Protein AF-A0A976H7C0-F1 (afdb_monomer_lite)

Radius of gyration: 19.06 Å; chains: 1; bounding box: 59×25×49 Å

Sequence (198 aa):
MPLIPMFFIFFRDAFTKEGGIDTNSHIYLVVIYLSTFILQTVHQQTFFSDDFKAGWVYFVTPNSSPRDVLMGNLKAVTLKFFTPFYLLVAVVVVYMWGVVVLDDLLLCYLVSLLSVLIEVVLGTRFKLPFAKSPAEIKEASQGARMAVLFLLLPFCGLLHWGLTYVPYGVPVACVLGAYLVYDLYHRYEQVSWSQFDL

pLDDT: mean 84.79, std 14.04, range [43.97, 98.38]

Foldseek 3Di:
DCVVVVVCVVCVQVPDPPDPPDLPDPVLLVVLLVLLVQLVVLLVLQQEDQVLVVVVCLVPPPDQFCLVQQVVSLCCSLVVPSVVVLVVSVVVNCVRNNPPCVLVSLLSSLVSLLVSLCCQLVPQAHGGGRNDYPVCCPDPVVVVVVVVSVVVSVVVSVVSVVQVPPVCSSVVSSVVSVVSSVVSVVSSSPDGPVRHDD

Structure (mmCIF, N/CA/C/O backbone):
data_AF-A0A976H7C0-F1
#
_entry.id   AF-A0A976H7C0-F1
#
loop_
_atom_site.group_PDB
_atom_site.id
_atom_site.type_symbol
_atom_site.label_atom_id
_atom_site.label_alt_id
_atom_site.label_comp_id
_atom_site.label_asym_id
_atom_site.label_entity_id
_atom_site.label_seq_id
_atom_site.pdbx_PDB_ins_code
_atom_site.Cartn_x
_atom_site.Cartn_y
_atom_site.Cartn_z
_atom_site.occupancy
_atom_site.B_iso_or_equiv
_atom_site.auth_seq_id
_atom_site.auth_comp_id
_atom_site.auth_asym_id
_atom_site.auth_atom_id
_atom_site.pdbx_PDB_model_num
ATOM 1 N N . MET A 1 1 ? 19.461 -10.572 14.675 1.00 43.97 1 MET A N 1
ATOM 2 C CA . MET A 1 1 ? 19.117 -9.733 13.505 1.00 43.97 1 MET A CA 1
ATOM 3 C C . MET A 1 1 ? 20.268 -9.752 12.490 1.00 43.97 1 MET A C 1
ATOM 5 O O . MET A 1 1 ? 21.101 -8.858 12.538 1.00 43.97 1 MET A O 1
ATOM 9 N N . PRO A 1 2 ? 20.365 -10.754 11.595 1.00 47.19 2 PRO A N 1
ATOM 10 C CA . PRO A 1 2 ? 21.414 -10.814 10.569 1.00 47.19 2 PRO A CA 1
ATOM 11 C C . PRO A 1 2 ? 20.980 -10.264 9.193 1.00 47.19 2 PRO A C 1
ATOM 13 O O . PRO A 1 2 ? 21.766 -10.289 8.254 1.00 47.19 2 PRO A O 1
ATOM 16 N N . LEU A 1 3 ? 19.759 -9.728 9.061 1.00 48.25 3 LEU A N 1
ATOM 17 C CA . LEU A 1 3 ? 19.248 -9.185 7.791 1.00 48.25 3 LEU A CA 1
ATOM 18 C C . LEU A 1 3 ? 19.762 -7.772 7.464 1.00 48.25 3 LEU A C 1
ATOM 20 O O . LEU A 1 3 ? 19.910 -7.438 6.293 1.00 48.25 3 LEU A O 1
ATOM 24 N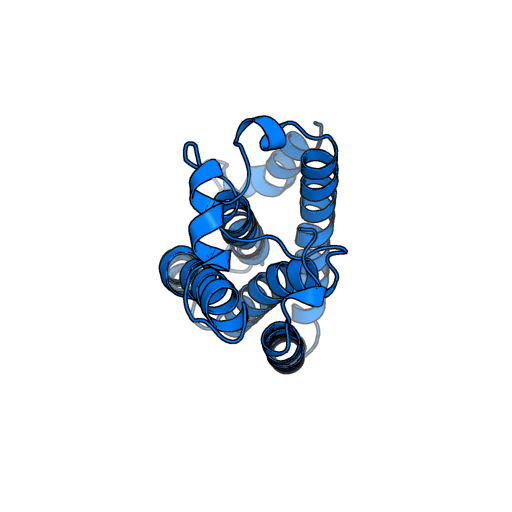 N . ILE A 1 4 ? 20.106 -6.968 8.477 1.00 57.19 4 ILE A N 1
ATOM 25 C CA . ILE A 1 4 ? 20.694 -5.630 8.283 1.00 57.19 4 ILE A CA 1
ATOM 26 C C . ILE A 1 4 ? 22.053 -5.721 7.547 1.00 57.19 4 ILE A C 1
ATOM 28 O O . ILE A 1 4 ? 22.252 -4.980 6.588 1.00 57.19 4 ILE A O 1
ATOM 32 N N . PRO A 1 5 ? 22.960 -6.665 7.883 1.00 49.41 5 PRO A N 1
ATOM 33 C CA . PRO A 1 5 ? 24.172 -6.913 7.095 1.00 49.41 5 PRO A CA 1
ATOM 34 C C . PRO A 1 5 ? 23.920 -7.299 5.633 1.00 49.41 5 PRO A C 1
ATOM 36 O O . PRO A 1 5 ? 24.658 -6.864 4.756 1.00 49.41 5 PRO A O 1
ATOM 39 N N . MET A 1 6 ? 22.881 -8.093 5.350 1.00 49.47 6 MET A N 1
ATOM 40 C CA . MET A 1 6 ? 22.581 -8.537 3.984 1.00 49.47 6 MET A CA 1
ATOM 41 C C . MET A 1 6 ? 22.106 -7.365 3.111 1.00 49.47 6 MET A C 1
ATOM 43 O O . MET A 1 6 ? 22.544 -7.240 1.971 1.00 49.47 6 MET A O 1
ATOM 47 N N . PHE A 1 7 ? 21.315 -6.449 3.683 1.00 55.81 7 PHE A N 1
ATOM 48 C CA . PHE A 1 7 ? 20.973 -5.168 3.059 1.00 55.81 7 PHE A CA 1
ATOM 49 C C . PHE A 1 7 ? 22.230 -4.358 2.698 1.00 55.81 7 PHE A C 1
ATOM 51 O O . PHE A 1 7 ? 22.353 -3.879 1.582 1.00 55.81 7 PHE A O 1
ATOM 58 N N . PHE A 1 8 ? 23.230 -4.276 3.577 1.00 54.75 8 PHE A N 1
ATOM 59 C CA . PHE A 1 8 ? 24.471 -3.550 3.270 1.00 54.75 8 PHE A CA 1
ATOM 60 C C . PHE A 1 8 ? 25.359 -4.222 2.212 1.00 54.75 8 PHE A C 1
ATOM 62 O O . PHE A 1 8 ? 26.077 -3.519 1.507 1.00 54.75 8 PHE A O 1
ATOM 69 N N . ILE A 1 9 ? 25.323 -5.550 2.067 1.00 56.56 9 ILE A N 1
ATOM 70 C CA . ILE A 1 9 ? 26.152 -6.266 1.081 1.00 56.56 9 ILE A CA 1
ATOM 71 C C . ILE A 1 9 ? 25.633 -6.053 -0.346 1.00 56.56 9 ILE A C 1
ATOM 73 O O . ILE A 1 9 ? 26.437 -5.781 -1.234 1.00 56.56 9 ILE A O 1
ATOM 77 N N . PHE A 1 10 ? 24.314 -6.104 -0.566 1.00 54.19 10 PHE A N 1
ATOM 78 C CA . PHE A 1 10 ? 23.724 -5.831 -1.887 1.00 54.19 10 PHE A CA 1
ATOM 79 C C . PHE A 1 10 ? 23.836 -4.357 -2.301 1.00 54.19 10 PHE A C 1
ATOM 81 O O . PHE A 1 10 ? 23.881 -4.053 -3.488 1.00 54.19 10 PHE A O 1
ATOM 88 N N . PHE A 1 11 ? 23.904 -3.447 -1.328 1.00 55.84 11 PHE A N 1
ATOM 89 C CA . PHE A 1 11 ? 23.950 -2.003 -1.560 1.00 55.84 11 PHE A CA 1
ATOM 90 C C . PHE A 1 11 ? 25.347 -1.390 -1.443 1.00 55.84 11 PHE A C 1
ATOM 92 O O . PHE A 1 11 ? 25.504 -0.195 -1.683 1.00 55.84 11 PHE A O 1
ATOM 99 N N . ARG A 1 12 ? 26.370 -2.178 -1.093 1.00 56.94 12 ARG A N 1
ATOM 100 C CA . ARG A 1 12 ? 27.747 -1.696 -0.913 1.00 56.94 12 ARG A CA 1
ATOM 101 C C . ARG A 1 12 ? 28.222 -0.898 -2.124 1.00 56.94 12 ARG A C 1
ATOM 103 O O . ARG A 1 12 ? 28.763 0.188 -1.955 1.00 56.94 12 ARG A O 1
ATOM 110 N N . ASP A 1 13 ? 27.965 -1.419 -3.318 1.00 53.59 13 ASP A N 1
ATOM 111 C CA . ASP A 1 13 ? 28.463 -0.847 -4.569 1.00 53.59 13 ASP A CA 1
ATOM 112 C C . ASP A 1 13 ? 27.636 0.373 -5.036 1.00 53.59 13 ASP A C 1
ATOM 114 O O . ASP A 1 13 ? 28.115 1.167 -5.836 1.00 53.59 13 ASP A O 1
ATOM 118 N N . ALA A 1 14 ? 26.431 0.577 -4.480 1.00 51.56 14 ALA A N 1
ATOM 119 C CA . ALA A 1 14 ? 25.612 1.777 -4.692 1.00 51.56 14 ALA A CA 1
ATOM 120 C C . ALA A 1 14 ? 25.997 2.952 -3.765 1.00 51.56 14 ALA A C 1
ATOM 122 O O . ALA A 1 14 ? 25.607 4.090 -4.019 1.00 51.56 14 ALA A O 1
ATOM 123 N N . PHE A 1 15 ? 26.741 2.685 -2.682 1.00 50.19 15 PHE A N 1
ATOM 124 C CA . PHE A 1 15 ? 27.171 3.681 -1.688 1.00 50.19 15 PHE A CA 1
ATOM 125 C C . PHE A 1 15 ? 28.691 3.944 -1.687 1.00 50.19 15 PHE A C 1
ATOM 127 O O . PHE A 1 15 ? 29.169 4.774 -0.907 1.0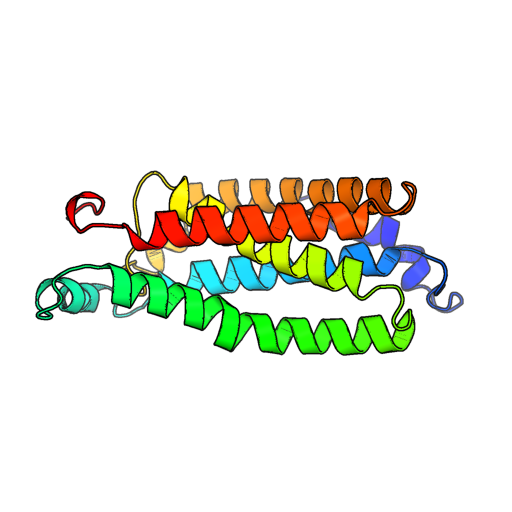0 50.19 15 PHE A O 1
ATOM 134 N N . THR A 1 16 ? 29.479 3.263 -2.525 1.00 52.59 16 THR A N 1
ATOM 135 C CA . THR A 1 16 ? 30.923 3.505 -2.658 1.00 52.59 16 THR A CA 1
ATOM 136 C C . THR A 1 16 ? 31.226 4.699 -3.566 1.00 52.59 16 THR A C 1
ATOM 138 O O . THR A 1 16 ? 30.600 4.929 -4.593 1.00 52.59 16 THR A O 1
ATOM 141 N N . LYS A 1 17 ? 32.246 5.470 -3.171 1.00 47.97 17 LYS A N 1
ATOM 142 C CA . LYS A 1 17 ? 32.597 6.812 -3.677 1.00 47.97 17 LYS A CA 1
ATOM 143 C C . LYS A 1 17 ? 33.056 6.888 -5.148 1.00 47.97 17 LYS A C 1
ATOM 145 O O . LYS A 1 17 ? 33.326 7.986 -5.621 1.00 47.97 17 LYS A O 1
ATOM 150 N N . GLU A 1 18 ? 33.155 5.756 -5.843 1.00 57.56 18 GLU A N 1
ATOM 151 C CA . GLU A 1 18 ? 33.601 5.655 -7.245 1.00 57.56 18 GLU A CA 1
ATOM 152 C C . GLU A 1 18 ? 32.486 5.186 -8.204 1.00 57.56 18 GLU A C 1
ATOM 154 O O . GLU A 1 18 ? 32.653 5.276 -9.418 1.00 57.56 18 GLU A O 1
ATOM 159 N N . GLY A 1 19 ? 31.340 4.724 -7.685 1.00 51.19 19 GLY A N 1
ATOM 160 C CA . GLY A 1 19 ? 30.223 4.190 -8.467 1.00 51.19 19 GLY A CA 1
ATOM 161 C C . GLY A 1 19 ? 29.031 5.140 -8.468 1.00 51.19 19 GLY A C 1
ATOM 162 O O . GLY A 1 19 ? 28.361 5.312 -7.453 1.00 51.19 19 GLY A O 1
ATOM 163 N N . GLY A 1 20 ? 28.744 5.770 -9.608 1.00 59.44 20 GLY A N 1
ATOM 164 C CA . GLY A 1 20 ? 27.432 6.382 -9.819 1.00 59.44 20 GLY A CA 1
ATOM 165 C C . GLY A 1 20 ? 26.326 5.324 -9.726 1.00 59.44 20 GLY A C 1
ATOM 166 O O . GLY A 1 20 ? 26.576 4.138 -9.934 1.00 59.44 20 GLY A O 1
ATOM 167 N N . ILE A 1 21 ? 25.094 5.744 -9.428 1.00 63.03 21 ILE A N 1
ATOM 168 C CA . ILE A 1 21 ? 23.940 4.842 -9.509 1.00 63.03 21 ILE A CA 1
ATOM 169 C C . ILE A 1 21 ? 23.784 4.432 -10.975 1.00 63.03 21 ILE A C 1
ATOM 171 O O . ILE A 1 21 ? 23.496 5.279 -11.820 1.00 63.03 21 ILE A O 1
ATOM 175 N N . ASP A 1 22 ? 23.999 3.149 -11.273 1.00 68.88 22 ASP A N 1
ATOM 176 C CA . ASP A 1 22 ? 23.759 2.609 -12.608 1.00 68.88 22 ASP A CA 1
ATOM 177 C C . ASP A 1 22 ? 22.260 2.676 -12.904 1.00 68.88 22 ASP A C 1
ATOM 179 O O . ASP A 1 22 ? 21.454 1.921 -12.347 1.00 68.88 22 ASP A O 1
ATOM 183 N N . THR A 1 23 ? 21.883 3.603 -13.778 1.00 69.94 23 THR A N 1
ATOM 184 C CA . THR A 1 23 ? 20.502 3.816 -14.212 1.00 69.94 23 THR A CA 1
ATOM 185 C C . THR A 1 23 ? 19.969 2.660 -15.057 1.00 69.94 23 THR A C 1
ATOM 187 O O . THR A 1 23 ? 18.761 2.574 -15.250 1.00 69.94 23 THR A O 1
ATOM 190 N N . ASN A 1 24 ? 20.819 1.728 -15.507 1.00 69.62 24 ASN A N 1
ATOM 191 C CA . ASN A 1 24 ? 20.375 0.485 -16.144 1.00 69.62 24 ASN A CA 1
ATOM 192 C C . ASN A 1 24 ? 20.030 -0.617 -15.132 1.00 69.62 24 ASN A C 1
ATOM 194 O O . ASN A 1 24 ? 19.475 -1.649 -15.509 1.00 69.62 24 ASN A O 1
ATOM 198 N N . SER A 1 25 ? 20.355 -0.429 -13.851 1.00 80.12 25 SER A N 1
ATOM 199 C CA . SER A 1 25 ? 20.058 -1.411 -12.812 1.00 80.12 25 SER A CA 1
ATOM 200 C C . SER A 1 25 ? 18.625 -1.273 -12.282 1.00 80.12 25 SER A C 1
ATOM 202 O O . SER A 1 25 ? 18.088 -0.172 -12.155 1.00 80.12 25 SER A O 1
ATOM 204 N N . HIS A 1 26 ? 18.024 -2.397 -11.872 1.00 84.31 26 HIS A N 1
ATOM 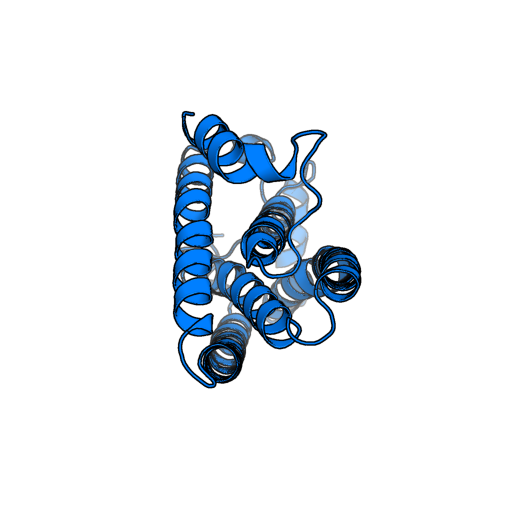205 C CA . HIS A 1 26 ? 16.700 -2.437 -11.230 1.00 84.31 26 HIS A CA 1
ATOM 206 C C . HIS A 1 26 ? 16.740 -2.166 -9.714 1.00 84.31 26 HIS A C 1
ATOM 208 O O . HIS A 1 26 ? 15.834 -2.557 -8.977 1.00 84.31 26 HIS A O 1
ATOM 214 N N . ILE A 1 27 ? 17.789 -1.507 -9.208 1.00 84.94 27 ILE A N 1
ATOM 215 C CA . ILE A 1 27 ? 17.962 -1.268 -7.764 1.00 84.94 27 ILE A CA 1
ATOM 216 C C . ILE A 1 27 ? 16.848 -0.389 -7.170 1.00 84.94 27 ILE A C 1
ATOM 218 O O . ILE A 1 27 ? 16.523 -0.510 -5.986 1.00 84.94 27 ILE A O 1
ATOM 222 N N . TYR A 1 28 ? 16.201 0.434 -8.003 1.00 87.88 28 TYR A N 1
ATOM 223 C CA . TYR A 1 28 ? 15.030 1.225 -7.626 1.00 87.88 28 TYR A CA 1
ATOM 224 C C . TYR A 1 28 ? 13.868 0.363 -7.115 1.00 87.88 28 TYR A C 1
ATOM 226 O O . TYR A 1 28 ? 13.124 0.831 -6.252 1.00 87.88 28 TYR A O 1
ATOM 234 N N . LEU A 1 29 ? 13.742 -0.899 -7.560 1.00 91.31 29 LEU A N 1
ATOM 235 C CA . LEU A 1 29 ? 12.718 -1.825 -7.067 1.00 91.31 29 LEU A CA 1
ATOM 236 C C . LEU A 1 29 ? 12.824 -1.992 -5.548 1.00 91.31 29 LEU A C 1
ATOM 238 O O . LEU A 1 29 ? 11.824 -1.957 -4.837 1.00 91.31 29 LEU A O 1
ATOM 242 N N . VAL A 1 30 ? 14.035 -2.088 -5.004 1.00 87.62 30 VAL A N 1
ATOM 243 C CA . VAL A 1 30 ? 14.189 -2.229 -3.554 1.00 87.62 30 VAL A CA 1
ATOM 244 C C . VAL A 1 30 ? 13.730 -0.965 -2.826 1.00 87.62 30 VAL A C 1
ATOM 246 O O . VAL A 1 30 ? 13.055 -1.062 -1.804 1.00 87.62 30 VAL A O 1
ATOM 249 N N . VAL A 1 31 ? 14.042 0.219 -3.360 1.00 87.56 31 VAL A N 1
ATOM 250 C CA . VAL A 1 31 ? 13.634 1.503 -2.766 1.00 87.56 31 VAL A CA 1
ATOM 251 C C . VAL A 1 31 ? 12.110 1.619 -2.719 1.00 87.56 31 VAL A C 1
ATOM 253 O O . VAL A 1 31 ? 11.548 1.953 -1.673 1.00 87.56 31 VAL A O 1
ATOM 256 N N . ILE A 1 32 ? 11.426 1.296 -3.820 1.00 92.69 32 ILE A N 1
ATOM 257 C CA . ILE A 1 32 ? 9.964 1.388 -3.877 1.00 92.69 32 ILE A CA 1
ATOM 258 C C . ILE A 1 32 ? 9.305 0.330 -2.980 1.00 92.69 32 ILE A C 1
ATOM 260 O O . ILE A 1 32 ? 8.378 0.673 -2.253 1.00 92.69 32 ILE A O 1
ATOM 264 N N . TYR A 1 33 ? 9.812 -0.906 -2.902 1.00 91.62 33 TYR A N 1
ATOM 265 C CA . TYR A 1 33 ? 9.249 -1.928 -2.003 1.00 91.62 33 TYR A CA 1
ATOM 266 C C . TYR A 1 33 ? 9.537 -1.655 -0.522 1.00 91.62 33 TYR A C 1
ATOM 268 O O . TYR A 1 33 ? 8.724 -1.990 0.341 1.00 91.62 33 TYR A O 1
ATOM 276 N N . LEU A 1 34 ? 10.654 -0.996 -0.198 1.00 88.00 34 LEU A N 1
ATOM 277 C CA . LEU A 1 34 ? 10.902 -0.524 1.165 1.00 88.00 34 LEU A CA 1
ATOM 278 C C . LEU A 1 34 ? 9.880 0.529 1.601 1.00 88.00 34 LEU A C 1
ATOM 280 O O . LEU A 1 34 ? 9.511 0.575 2.774 1.00 88.00 34 LEU A O 1
ATOM 284 N N . SER A 1 35 ? 9.367 1.336 0.671 1.00 91.12 35 SER A N 1
ATOM 285 C CA . SER A 1 35 ? 8.325 2.319 0.981 1.00 91.12 35 SER A CA 1
ATOM 286 C C . SER A 1 35 ? 7.040 1.665 1.518 1.00 91.12 35 SER A C 1
ATOM 288 O O . SER A 1 35 ? 6.346 2.267 2.338 1.00 91.12 35 SER A O 1
ATOM 290 N N . THR A 1 36 ? 6.756 0.404 1.160 1.00 91.94 36 THR A N 1
ATOM 291 C CA . THR A 1 36 ? 5.599 -0.350 1.668 1.00 91.94 36 THR A CA 1
ATOM 292 C C . THR A 1 36 ? 5.634 -0.524 3.191 1.00 91.94 36 THR A C 1
ATOM 294 O O . THR A 1 36 ? 4.580 -0.548 3.831 1.00 91.94 36 THR A O 1
ATOM 297 N N . PHE A 1 37 ? 6.822 -0.563 3.809 1.00 89.69 37 PHE A N 1
ATOM 298 C CA . PHE A 1 37 ? 6.941 -0.591 5.271 1.00 89.69 37 PHE A CA 1
ATOM 299 C C . PHE A 1 37 ? 6.361 0.659 5.928 1.00 89.69 37 PHE A C 1
ATOM 301 O O . PHE A 1 37 ? 5.827 0.569 7.033 1.00 89.69 37 PHE A O 1
ATOM 308 N N . ILE A 1 38 ? 6.429 1.816 5.265 1.00 91.75 38 ILE A N 1
ATOM 309 C CA . ILE A 1 38 ? 5.853 3.056 5.788 1.00 91.75 38 ILE A CA 1
ATOM 310 C C . ILE A 1 38 ? 4.333 2.943 5.850 1.00 91.75 38 ILE A C 1
ATOM 312 O O . ILE A 1 38 ? 3.757 3.232 6.897 1.00 91.75 38 ILE A O 1
ATOM 316 N N . LEU A 1 39 ? 3.685 2.444 4.790 1.00 94.75 39 LEU A N 1
ATOM 317 C CA . LEU A 1 39 ? 2.239 2.207 4.801 1.00 94.75 39 LEU A CA 1
ATOM 318 C C . LEU A 1 39 ? 1.839 1.253 5.932 1.00 94.75 39 LEU A C 1
ATOM 320 O O . LEU A 1 39 ? 0.931 1.556 6.704 1.00 94.75 39 LEU A O 1
ATOM 324 N N . GLN A 1 40 ? 2.540 0.124 6.049 1.00 90.81 40 GLN A N 1
ATOM 325 C CA . GLN A 1 40 ? 2.300 -0.870 7.095 1.00 90.81 40 GLN A CA 1
ATOM 326 C C . GLN A 1 40 ? 2.466 -0.274 8.496 1.00 90.81 40 GLN A C 1
ATOM 328 O O . GLN A 1 40 ? 1.623 -0.478 9.366 1.00 90.81 40 GLN A O 1
ATOM 333 N N . THR A 1 41 ? 3.518 0.514 8.707 1.00 89.62 41 THR A N 1
ATOM 334 C CA . THR A 1 41 ? 3.800 1.153 9.995 1.00 89.62 41 THR A CA 1
ATOM 335 C C . THR A 1 41 ? 2.717 2.162 10.353 1.00 89.62 41 THR A C 1
ATOM 337 O O . THR A 1 41 ? 2.142 2.076 11.436 1.00 89.62 41 THR A O 1
ATOM 340 N N . VAL A 1 42 ? 2.386 3.081 9.440 1.00 92.88 42 VAL A N 1
ATOM 341 C CA . VAL A 1 42 ? 1.333 4.084 9.658 1.00 92.88 42 VAL A CA 1
ATOM 342 C C . VAL A 1 42 ? -0.002 3.401 9.934 1.00 92.88 42 VAL A C 1
ATOM 344 O O . VAL A 1 42 ? -0.661 3.755 10.908 1.00 92.88 42 VAL A O 1
ATOM 347 N N . HIS A 1 43 ? -0.365 2.383 9.146 1.00 92.94 43 HIS A N 1
ATOM 348 C CA . HIS A 1 43 ? -1.578 1.599 9.364 1.00 92.94 43 HIS A CA 1
ATOM 349 C C . HIS A 1 43 ? -1.644 1.044 10.791 1.00 92.94 43 HIS A C 1
ATOM 351 O O . HIS A 1 43 ? -2.660 1.204 11.462 1.00 92.94 43 HIS A O 1
ATOM 357 N N . GLN A 1 44 ? -0.555 0.462 11.295 1.00 88.12 44 GLN A N 1
ATOM 358 C CA . GLN A 1 44 ? -0.543 -0.093 12.648 1.00 88.12 44 GLN A CA 1
ATOM 359 C C . GLN A 1 44 ? -0.648 0.927 13.754 1.00 88.12 44 GLN A C 1
ATOM 361 O O . GLN A 1 44 ? -1.367 0.695 14.724 1.00 88.12 44 GLN A O 1
ATOM 366 N N . GLN A 1 45 ? 0.050 2.047 13.612 1.00 89.12 45 GLN A N 1
ATOM 367 C CA . GLN A 1 45 ? 0.024 3.086 14.629 1.00 89.12 45 GLN A CA 1
ATOM 368 C C . GLN A 1 45 ? -1.379 3.683 14.796 1.00 89.12 45 GLN A C 1
ATOM 370 O O . GLN A 1 45 ? -1.714 4.119 15.890 1.00 89.12 45 GLN A O 1
ATOM 375 N N . THR A 1 46 ? -2.245 3.615 13.774 1.00 91.81 46 THR A N 1
ATOM 376 C CA . THR A 1 46 ? -3.626 4.123 13.887 1.00 91.81 46 THR A CA 1
ATOM 377 C C . THR A 1 46 ? -4.491 3.413 14.922 1.00 91.81 46 THR A C 1
ATOM 379 O O . THR A 1 46 ? -5.506 3.965 15.332 1.00 91.81 46 THR A O 1
ATOM 382 N N . PHE A 1 47 ? -4.131 2.207 15.364 1.00 89.62 47 PHE A N 1
ATOM 383 C CA . PHE A 1 47 ? -4.926 1.475 16.352 1.00 89.62 47 PHE A CA 1
ATOM 384 C C . PHE A 1 47 ? -4.616 1.870 17.797 1.00 89.62 47 PHE A C 1
ATOM 386 O O . PHE A 1 47 ? -5.419 1.574 18.680 1.00 89.62 47 PHE A O 1
ATOM 393 N N . PHE A 1 48 ? -3.488 2.537 18.045 1.00 89.56 48 PHE A N 1
ATOM 394 C CA . PHE A 1 48 ? -2.995 2.819 19.390 1.00 89.56 48 PHE A CA 1
ATOM 395 C C . PHE A 1 48 ? -3.197 4.288 19.769 1.00 89.56 48 PHE A C 1
ATOM 397 O O . PHE A 1 48 ? -3.028 5.179 18.940 1.00 89.56 48 PHE A O 1
ATOM 404 N N . SER A 1 49 ? -3.566 4.544 21.025 1.00 91.31 49 SER A N 1
ATOM 405 C CA . SER A 1 49 ? -3.709 5.898 21.577 1.00 91.31 49 SER A CA 1
ATOM 406 C C . SER A 1 49 ? -3.547 5.889 23.096 1.00 91.31 49 SER A C 1
ATOM 408 O O . SER A 1 49 ? -3.995 4.950 23.752 1.00 91.31 49 SER A O 1
ATOM 410 N N . ASP A 1 50 ? -2.963 6.939 23.677 1.00 89.94 50 ASP A N 1
ATOM 411 C CA . ASP A 1 50 ? -2.911 7.102 25.140 1.00 89.94 50 ASP A CA 1
ATOM 412 C C . ASP A 1 50 ? -4.324 7.201 25.742 1.00 89.94 50 ASP A C 1
ATOM 414 O O . ASP A 1 50 ? -4.608 6.626 26.795 1.00 89.94 50 ASP A O 1
ATOM 418 N N . ASP A 1 51 ? -5.249 7.815 25.001 1.00 91.94 51 ASP A N 1
ATOM 419 C CA . ASP A 1 51 ? -6.666 7.937 25.347 1.00 91.94 51 ASP A CA 1
ATOM 420 C C . ASP A 1 51 ? -7.512 6.769 24.809 1.00 91.94 51 ASP A C 1
ATOM 422 O O . ASP A 1 51 ? -8.686 6.941 24.482 1.00 91.94 51 ASP A O 1
ATOM 426 N N . PHE A 1 52 ? -6.956 5.553 24.722 1.00 89.62 52 PHE A N 1
ATOM 427 C CA . PHE A 1 52 ? -7.652 4.379 24.161 1.00 89.62 52 PHE A CA 1
ATOM 428 C C . PHE A 1 52 ? -9.011 4.082 24.809 1.00 89.62 52 PHE A C 1
ATOM 430 O O . PHE A 1 52 ? -9.923 3.571 24.158 1.00 89.62 52 PHE A O 1
ATOM 437 N N . LYS A 1 53 ? -9.178 4.445 26.089 1.00 88.44 53 LYS A N 1
ATOM 438 C CA . LYS A 1 53 ? -10.454 4.311 26.802 1.00 88.44 53 LYS A CA 1
ATOM 439 C C . LYS A 1 53 ? -11.568 5.115 26.140 1.00 88.44 53 LYS A C 1
ATOM 441 O O . LYS A 1 53 ? -12.706 4.680 26.223 1.00 88.44 53 LYS A O 1
ATOM 446 N N . ALA A 1 54 ? -11.270 6.222 25.454 1.00 88.88 54 ALA A N 1
ATOM 447 C CA . ALA A 1 54 ? -12.253 7.017 24.714 1.00 88.88 54 ALA A CA 1
ATOM 448 C C . ALA A 1 54 ? -12.871 6.271 23.514 1.00 88.88 54 ALA A C 1
ATOM 450 O O . ALA A 1 54 ? -13.865 6.738 22.958 1.00 88.88 54 ALA A O 1
ATOM 451 N N . GLY A 1 55 ? -12.359 5.086 23.154 1.00 86.81 55 GLY A N 1
ATOM 452 C CA . GLY A 1 55 ? -12.931 4.222 22.119 1.00 86.81 55 GLY A CA 1
ATOM 453 C C . GLY A 1 55 ? -14.402 3.845 22.344 1.00 86.81 55 GLY A C 1
ATOM 454 O O . GLY A 1 55 ? -15.089 3.513 21.379 1.00 86.81 55 GLY A O 1
ATOM 455 N N . TRP A 1 56 ? -14.932 3.978 23.572 1.00 87.44 56 TRP A N 1
ATOM 456 C CA . TRP A 1 56 ? -16.364 3.797 23.853 1.00 87.44 56 TRP A CA 1
ATOM 457 C C . TRP A 1 56 ? -17.269 4.703 22.996 1.00 87.44 56 TRP A C 1
ATOM 459 O O . TRP A 1 56 ? -18.412 4.336 22.719 1.00 87.44 56 TRP A O 1
ATOM 469 N N . VAL A 1 57 ? -16.755 5.850 22.523 1.00 88.94 57 VAL A N 1
ATOM 470 C CA . VAL A 1 57 ? -17.476 6.785 21.641 1.00 88.94 57 VAL A CA 1
ATOM 471 C C . VAL A 1 57 ? -17.982 6.098 20.370 1.00 88.94 57 VAL A C 1
ATOM 473 O O . VAL A 1 57 ? -19.087 6.398 19.913 1.00 88.94 57 VAL A O 1
ATOM 476 N N . TYR A 1 58 ? -17.238 5.131 19.824 1.00 87.69 58 TYR A N 1
ATOM 477 C CA . TYR A 1 58 ? -17.651 4.416 18.613 1.00 87.69 58 TYR A CA 1
ATOM 478 C C . TYR A 1 58 ? -18.961 3.638 18.789 1.00 87.69 58 TYR A C 1
ATOM 480 O O . TYR A 1 58 ? -19.695 3.486 17.816 1.00 87.69 58 TYR A O 1
ATOM 488 N N . PHE A 1 59 ? -19.283 3.205 20.012 1.00 82.00 59 PHE A N 1
ATOM 489 C CA . PHE A 1 59 ? -20.482 2.413 20.308 1.00 82.00 59 PHE A CA 1
ATOM 490 C C . PHE A 1 59 ? -21.712 3.252 20.664 1.00 82.00 59 PHE A C 1
ATOM 492 O O . PHE A 1 59 ? -22.832 2.756 20.585 1.00 82.00 59 PHE A O 1
ATOM 499 N N . VAL A 1 60 ? -21.526 4.515 21.057 1.00 85.62 60 VAL A N 1
ATOM 500 C CA . VAL A 1 60 ? -22.638 5.432 21.377 1.00 85.62 60 VAL A CA 1
ATOM 501 C C . VAL A 1 60 ? -22.987 6.375 20.228 1.00 85.62 60 VAL A C 1
ATOM 503 O O . VAL A 1 60 ? -24.021 7.040 20.264 1.00 85.62 60 VAL A O 1
ATOM 506 N N . THR A 1 61 ? -22.120 6.467 19.216 1.00 80.94 61 THR A N 1
ATOM 507 C CA . THR A 1 61 ? -22.386 7.273 18.023 1.00 80.94 61 THR A CA 1
ATOM 508 C C . THR A 1 61 ? -23.537 6.618 17.246 1.00 80.94 61 THR A C 1
ATOM 510 O O . THR A 1 61 ? -23.520 5.395 17.096 1.00 80.94 61 THR A O 1
ATOM 513 N N . PRO A 1 62 ? -24.531 7.374 16.735 1.00 73.69 62 PRO A N 1
ATOM 514 C CA . PRO A 1 62 ? -25.708 6.834 16.039 1.00 73.69 62 PRO A CA 1
ATOM 515 C C . PRO A 1 62 ? -25.384 6.306 14.626 1.00 73.69 62 PRO A C 1
ATOM 517 O O . PRO A 1 62 ? -26.088 6.584 13.657 1.00 73.69 62 PRO A O 1
ATOM 520 N N . ASN A 1 63 ? -24.301 5.544 14.493 1.00 68.00 63 ASN A N 1
ATOM 521 C CA . ASN A 1 63 ? -23.832 4.980 13.243 1.00 68.00 63 ASN A CA 1
ATOM 522 C C . ASN A 1 63 ? -24.381 3.561 13.119 1.00 68.00 63 ASN A C 1
ATOM 524 O O . ASN A 1 63 ? -24.068 2.678 13.918 1.00 68.00 63 ASN A O 1
ATOM 528 N N . SER A 1 64 ? -25.171 3.320 12.077 1.00 69.12 64 SER A N 1
ATOM 529 C CA . SER A 1 64 ? -25.752 2.004 11.795 1.00 69.12 64 SER A CA 1
ATOM 530 C C . SER A 1 64 ? -24.707 0.936 11.443 1.00 69.12 64 SER A C 1
ATOM 532 O O . SER A 1 64 ? -25.020 -0.252 11.477 1.00 69.12 64 SER A O 1
ATOM 534 N N . SER A 1 65 ? -23.465 1.327 11.128 1.00 78.62 65 SER A N 1
ATOM 535 C CA . SER A 1 65 ? -22.377 0.403 10.795 1.00 78.62 65 SER A CA 1
ATOM 536 C C . SER A 1 65 ? -20.994 0.940 11.206 1.00 78.62 65 SER A C 1
ATOM 538 O O . SER A 1 65 ? -20.789 2.157 11.220 1.00 78.62 65 SER A O 1
ATOM 540 N N . PRO A 1 66 ? -20.013 0.058 11.486 1.00 86.00 66 PRO A N 1
ATOM 541 C CA . PRO A 1 66 ? -18.626 0.457 11.750 1.00 86.00 66 PRO A CA 1
ATOM 542 C C . PRO A 1 66 ? -17.884 0.890 10.471 1.00 86.00 66 PRO A C 1
ATOM 544 O O . PRO A 1 66 ? -16.781 1.436 10.543 1.00 86.00 66 PRO A O 1
ATOM 547 N N . ARG A 1 67 ? -18.490 0.656 9.298 1.00 87.31 67 ARG A N 1
ATOM 548 C CA . ARG A 1 67 ? -17.925 0.886 7.963 1.00 87.31 67 ARG A CA 1
ATOM 549 C C . ARG A 1 67 ? -17.308 2.269 7.813 1.00 87.31 67 ARG A C 1
ATOM 551 O O . ARG A 1 67 ? -16.178 2.369 7.348 1.00 87.31 67 ARG A O 1
ATOM 558 N N . ASP A 1 68 ? -18.018 3.321 8.207 1.00 88.00 68 ASP A N 1
ATOM 559 C CA . ASP A 1 68 ? -17.571 4.697 7.959 1.00 88.00 68 ASP A CA 1
ATOM 560 C C . ASP A 1 68 ? -16.292 5.035 8.733 1.00 88.00 68 ASP A C 1
ATOM 562 O O . ASP A 1 68 ? -15.389 5.681 8.199 1.00 88.00 68 ASP A O 1
ATOM 566 N N . VAL A 1 69 ? -16.165 4.526 9.961 1.00 89.94 69 VAL A N 1
ATOM 567 C CA . VAL A 1 69 ? -14.965 4.694 10.793 1.00 89.94 69 VAL A CA 1
ATOM 568 C C . VAL A 1 69 ? -13.792 3.922 10.193 1.00 89.94 69 VAL A C 1
ATOM 570 O O . VAL A 1 69 ? -12.700 4.465 10.017 1.00 89.94 69 VAL A O 1
ATOM 573 N N . LEU A 1 70 ? -14.022 2.658 9.841 1.00 90.69 70 LEU A N 1
ATOM 574 C CA . LEU A 1 70 ? -13.011 1.761 9.288 1.00 90.69 70 LEU A CA 1
ATOM 575 C C . LEU A 1 70 ? -12.491 2.222 7.919 1.00 90.69 70 LEU A C 1
ATOM 577 O O . LEU A 1 70 ? -11.279 2.258 7.687 1.00 90.69 70 LEU A O 1
ATOM 581 N N . MET A 1 71 ? -13.398 2.626 7.030 1.00 91.75 71 MET A N 1
ATOM 582 C CA . MET A 1 71 ? -13.067 3.181 5.718 1.00 91.75 71 MET A CA 1
ATOM 583 C C . MET A 1 71 ? -12.433 4.555 5.829 1.00 91.75 71 MET A C 1
ATOM 585 O O . MET A 1 71 ? -11.511 4.855 5.072 1.00 91.75 71 MET A O 1
ATOM 589 N N . GLY A 1 72 ? -12.891 5.378 6.774 1.00 92.94 72 GLY A N 1
ATOM 590 C CA . GLY A 1 72 ? -12.260 6.651 7.096 1.00 92.94 72 GLY A CA 1
ATOM 591 C C . GLY A 1 72 ? -10.800 6.458 7.496 1.00 92.94 72 GLY A C 1
ATOM 592 O O . GLY A 1 72 ? -9.926 7.122 6.940 1.00 92.94 72 GLY A O 1
ATOM 593 N N . ASN A 1 73 ? -10.519 5.490 8.375 1.00 94.25 73 ASN A N 1
ATOM 594 C CA . ASN A 1 73 ? -9.154 5.159 8.777 1.00 94.25 73 ASN A CA 1
ATOM 595 C C . ASN A 1 73 ? -8.307 4.671 7.593 1.00 94.25 73 ASN A C 1
ATOM 597 O O . ASN A 1 73 ? -7.227 5.206 7.354 1.00 94.25 73 ASN A O 1
ATOM 601 N N . LEU A 1 74 ? -8.809 3.710 6.807 1.00 94.94 74 LEU A N 1
ATOM 602 C CA . LEU A 1 74 ? -8.089 3.193 5.639 1.00 94.94 74 LEU A CA 1
ATOM 603 C C . LEU A 1 74 ? -7.778 4.305 4.627 1.00 94.94 74 LEU A C 1
ATOM 605 O O . LEU A 1 74 ? -6.635 4.447 4.196 1.00 94.94 74 LEU A O 1
ATOM 609 N N . LYS A 1 75 ? -8.763 5.148 4.295 1.00 95.38 75 LYS A N 1
ATOM 610 C CA . LYS A 1 75 ? -8.573 6.290 3.388 1.00 95.38 75 LYS A CA 1
ATOM 611 C C . LYS A 1 75 ? -7.585 7.305 3.953 1.00 95.38 75 LYS A C 1
ATOM 613 O O . LYS A 1 75 ? -6.778 7.825 3.192 1.00 95.38 75 LYS A O 1
ATOM 618 N N . ALA A 1 76 ? -7.606 7.582 5.256 1.00 96.38 76 ALA A N 1
ATOM 619 C CA . ALA A 1 76 ? -6.648 8.494 5.873 1.00 96.38 76 ALA A CA 1
ATOM 620 C C . ALA A 1 76 ? -5.218 7.936 5.793 1.00 96.38 76 ALA A C 1
ATOM 622 O O . ALA A 1 76 ? -4.320 8.607 5.288 1.00 96.38 76 ALA A O 1
ATOM 623 N N . VAL A 1 77 ? -5.011 6.690 6.218 1.00 96.69 77 VAL A N 1
ATOM 624 C CA . VAL A 1 77 ? -3.709 6.009 6.151 1.00 96.69 77 VAL A CA 1
ATOM 625 C C . VAL A 1 77 ? -3.164 6.006 4.724 1.00 96.69 77 VAL A C 1
ATOM 627 O O . VAL A 1 77 ? -2.023 6.407 4.493 1.00 96.69 77 VAL A O 1
ATOM 630 N N . THR A 1 78 ? -3.989 5.617 3.755 1.00 96.69 78 THR A N 1
ATOM 631 C CA . THR A 1 78 ? -3.572 5.503 2.360 1.00 96.69 78 THR A CA 1
ATOM 632 C C . THR A 1 78 ? -3.420 6.863 1.683 1.00 96.69 78 THR A C 1
ATOM 634 O O . THR A 1 78 ? -2.348 7.172 1.172 1.00 96.69 78 THR A O 1
ATOM 637 N N . LEU A 1 79 ? -4.467 7.687 1.653 1.00 96.88 79 LEU A N 1
ATOM 638 C CA . LEU A 1 79 ? -4.513 8.896 0.823 1.00 96.88 79 LEU A CA 1
ATOM 639 C C . LEU A 1 79 ? -3.869 10.107 1.496 1.00 96.88 79 LEU A C 1
ATOM 641 O O . LEU A 1 79 ? -3.255 10.920 0.813 1.00 96.88 79 LEU A O 1
ATOM 645 N N . LYS A 1 80 ? -3.994 10.242 2.822 1.00 96.00 80 LYS A N 1
ATOM 646 C CA . LYS A 1 80 ? -3.467 11.407 3.551 1.00 96.00 80 LYS A CA 1
ATOM 647 C C . LYS A 1 80 ? -2.013 11.223 3.974 1.00 96.00 80 LYS A C 1
ATOM 649 O O . LYS A 1 80 ? -1.265 12.194 3.951 1.00 96.00 80 LYS A O 1
ATOM 654 N N . PHE A 1 81 ? -1.612 10.013 4.362 1.00 94.75 81 PHE A N 1
ATOM 655 C CA . PHE A 1 81 ? -0.262 9.772 4.882 1.00 94.75 81 PHE A CA 1
ATOM 656 C C . PHE A 1 81 ? 0.649 9.071 3.877 1.00 94.75 81 PHE A C 1
ATOM 658 O O . PHE A 1 81 ? 1.726 9.580 3.573 1.00 94.75 81 PHE A O 1
ATOM 665 N N . PHE A 1 82 ? 0.233 7.928 3.332 1.00 97.12 82 PHE A N 1
ATOM 666 C CA . PHE A 1 82 ? 1.112 7.140 2.473 1.00 97.12 82 PHE A CA 1
ATOM 667 C C . PHE A 1 82 ? 1.266 7.717 1.065 1.00 97.12 82 PHE A C 1
ATOM 669 O O . PHE A 1 82 ? 2.387 7.826 0.584 1.00 97.12 82 PHE A O 1
ATOM 676 N N . THR A 1 83 ? 0.176 8.121 0.410 1.00 97.69 83 THR A N 1
ATOM 677 C CA . THR A 1 83 ? 0.211 8.588 -0.988 1.00 97.69 83 THR A CA 1
ATOM 678 C C . THR A 1 83 ? 1.140 9.789 -1.183 1.00 97.69 83 THR A C 1
ATOM 680 O O . THR A 1 83 ? 1.974 9.725 -2.082 1.00 97.69 83 THR A O 1
ATOM 683 N N . PRO A 1 84 ? 1.098 10.854 -0.353 1.00 97.38 84 PRO A N 1
ATOM 684 C CA . PRO A 1 84 ? 2.007 11.988 -0.525 1.00 97.38 84 PRO A CA 1
ATOM 685 C C . PRO A 1 84 ? 3.477 11.595 -0.343 1.00 97.38 84 PRO A C 1
ATOM 687 O O . PRO A 1 84 ? 4.335 12.036 -1.104 1.00 97.38 84 PRO A O 1
ATOM 690 N N . PHE A 1 85 ? 3.764 10.721 0.626 1.00 96.19 85 PHE A N 1
ATOM 691 C CA . PHE A 1 85 ? 5.103 10.171 0.833 1.00 96.19 85 PHE A CA 1
ATOM 692 C C . PHE A 1 85 ? 5.561 9.323 -0.363 1.00 96.19 85 PHE A C 1
ATOM 694 O O . PHE A 1 85 ? 6.667 9.506 -0.867 1.00 96.19 85 PHE A O 1
ATOM 701 N N . TYR A 1 86 ? 4.704 8.429 -0.853 1.00 97.38 86 TYR A N 1
ATOM 702 C CA . TYR A 1 86 ? 5.010 7.560 -1.984 1.00 97.38 86 TYR A CA 1
ATOM 703 C C . TYR A 1 86 ? 5.234 8.360 -3.268 1.00 97.38 86 TYR A C 1
ATOM 705 O O . TYR A 1 86 ? 6.160 8.066 -4.014 1.00 97.38 86 TYR A O 1
ATOM 713 N N . LEU A 1 87 ? 4.445 9.414 -3.506 1.00 97.88 87 LEU A N 1
ATOM 714 C CA . LEU A 1 87 ? 4.634 10.312 -4.645 1.00 97.88 87 LEU A CA 1
ATOM 715 C C . LEU A 1 87 ? 5.978 11.046 -4.586 1.00 97.88 87 LEU A C 1
ATOM 717 O O . LEU A 1 87 ? 6.616 11.205 -5.622 1.00 97.88 87 LEU A O 1
ATOM 721 N N . LEU A 1 88 ? 6.444 11.443 -3.397 1.00 96.94 88 LEU A N 1
ATOM 722 C CA . LEU A 1 88 ? 7.781 12.020 -3.235 1.00 96.94 88 LEU A CA 1
ATOM 723 C C . LEU A 1 88 ? 8.867 11.023 -3.675 1.00 96.94 88 LEU A C 1
ATOM 725 O O . LEU A 1 88 ? 9.760 11.380 -4.441 1.00 96.94 88 LEU A O 1
ATOM 729 N N . VAL A 1 89 ? 8.764 9.765 -3.233 1.00 95.56 89 VAL A N 1
ATOM 730 C CA . VAL A 1 89 ? 9.677 8.684 -3.646 1.00 95.56 89 VAL A CA 1
ATOM 731 C C . VAL A 1 89 ? 9.582 8.444 -5.155 1.00 95.56 89 VAL A C 1
ATOM 733 O O . VAL A 1 89 ? 10.606 8.363 -5.830 1.00 95.56 89 VAL A O 1
ATOM 736 N N . ALA A 1 90 ? 8.366 8.395 -5.698 1.00 96.62 90 ALA A N 1
ATOM 737 C CA . ALA A 1 90 ? 8.109 8.184 -7.117 1.00 96.62 90 ALA A CA 1
ATOM 738 C C . ALA A 1 90 ? 8.732 9.282 -7.986 1.00 96.62 90 ALA A C 1
ATOM 740 O O . ALA A 1 90 ? 9.343 8.968 -9.001 1.00 96.62 90 ALA A O 1
ATOM 741 N N . VAL A 1 91 ? 8.648 10.554 -7.581 1.00 97.25 91 VAL A N 1
ATOM 742 C CA . VAL A 1 91 ? 9.284 11.669 -8.303 1.00 97.25 91 VAL A CA 1
ATOM 743 C C . VAL A 1 91 ? 10.797 11.478 -8.388 1.00 97.25 91 VAL A C 1
ATOM 745 O O . VAL A 1 91 ? 11.364 11.654 -9.463 1.00 97.25 91 VAL A O 1
ATOM 748 N N . VAL A 1 92 ? 11.450 11.078 -7.293 1.00 92.88 92 VAL A N 1
ATOM 749 C CA . VAL A 1 92 ? 12.899 10.814 -7.289 1.00 92.88 92 VAL A CA 1
ATOM 750 C C . VAL A 1 92 ? 13.243 9.635 -8.201 1.00 92.88 92 VAL A C 1
ATOM 752 O O . VAL A 1 92 ? 14.180 9.721 -8.991 1.00 92.88 92 VAL A O 1
ATOM 755 N N . VAL A 1 93 ? 12.463 8.554 -8.139 1.00 93.12 93 VAL A N 1
ATOM 756 C CA . VAL A 1 93 ? 12.676 7.361 -8.971 1.00 93.12 93 VAL A CA 1
ATOM 757 C C . VAL A 1 93 ? 12.479 7.677 -10.459 1.00 93.12 93 VAL A C 1
ATOM 759 O O . VAL A 1 93 ? 13.343 7.347 -11.266 1.00 93.12 93 VAL A O 1
ATOM 762 N N . VAL A 1 94 ? 11.414 8.390 -10.834 1.00 95.75 94 VAL A N 1
ATOM 763 C CA . VAL A 1 94 ? 11.174 8.810 -12.227 1.00 95.75 94 VAL A CA 1
ATOM 764 C C . VAL A 1 94 ? 12.236 9.797 -12.704 1.00 95.75 94 VAL A C 1
ATOM 766 O O . VAL A 1 94 ? 12.658 9.728 -13.853 1.00 95.75 94 VAL A O 1
ATOM 769 N N . TYR A 1 95 ? 12.704 10.704 -11.846 1.00 92.31 95 TYR A N 1
ATOM 770 C CA . TYR A 1 95 ? 13.782 11.627 -12.202 1.00 92.31 95 TYR A CA 1
ATOM 771 C C . TYR A 1 95 ? 15.080 10.888 -12.569 1.00 92.31 95 TYR A C 1
ATOM 773 O O . TYR A 1 95 ? 15.791 11.311 -13.476 1.00 92.31 95 TYR A O 1
ATOM 781 N N . MET A 1 96 ? 15.377 9.778 -11.890 1.00 88.25 96 MET A N 1
ATOM 782 C CA . MET A 1 96 ? 16.613 9.017 -12.081 1.00 88.25 96 MET A CA 1
ATOM 783 C C . MET A 1 96 ? 16.534 7.945 -13.179 1.00 88.25 96 MET A C 1
ATOM 785 O O . MET A 1 96 ? 17.481 7.805 -13.949 1.00 88.25 96 MET A O 1
ATOM 789 N N . TRP A 1 97 ? 15.427 7.200 -13.262 1.00 90.44 97 TRP A N 1
ATOM 790 C CA . TRP A 1 97 ? 15.243 6.089 -14.214 1.00 90.44 97 TRP A CA 1
ATOM 791 C C . TRP A 1 97 ? 14.334 6.436 -15.402 1.00 90.44 97 TRP A C 1
ATOM 793 O O . TRP A 1 97 ? 14.191 5.648 -16.335 1.00 90.44 97 TRP A O 1
ATOM 803 N N . GLY A 1 98 ? 13.740 7.628 -15.411 1.00 91.69 98 GLY A N 1
ATOM 804 C CA . GLY A 1 98 ? 12.820 8.075 -16.451 1.00 91.69 98 GLY A CA 1
ATOM 805 C C . GLY A 1 98 ? 11.404 7.523 -16.284 1.00 91.69 98 GLY A C 1
ATOM 806 O O . GLY A 1 98 ? 11.053 6.893 -15.292 1.00 91.69 98 GLY A O 1
ATOM 807 N N . VAL A 1 99 ? 10.555 7.767 -17.283 1.00 94.75 99 VAL A N 1
ATOM 808 C CA . VAL A 1 99 ? 9.128 7.384 -17.255 1.00 94.75 99 VAL A CA 1
ATOM 809 C C . VAL A 1 99 ? 8.878 5.890 -17.488 1.00 94.75 99 VAL A C 1
ATOM 811 O O . VAL A 1 99 ? 7.742 5.440 -17.369 1.00 94.75 99 VAL A O 1
ATOM 814 N N . VAL A 1 100 ? 9.916 5.119 -17.824 1.00 91.75 100 VAL A N 1
ATOM 815 C CA . VAL A 1 100 ? 9.790 3.680 -18.102 1.00 91.75 100 VAL A CA 1
ATOM 816 C C . VAL A 1 100 ? 9.390 2.878 -16.861 1.00 91.75 100 VAL A C 1
ATOM 818 O O . VAL A 1 100 ? 8.756 1.851 -17.011 1.00 91.75 100 VAL A O 1
ATOM 821 N N . VAL A 1 101 ? 9.685 3.381 -15.657 1.00 95.12 101 VAL A N 1
ATOM 822 C CA . VAL A 1 101 ? 9.400 2.712 -14.369 1.00 95.12 101 VAL A CA 1
ATOM 823 C C . VAL A 1 101 ? 8.012 3.038 -13.797 1.00 95.12 101 VAL A C 1
ATOM 825 O O . VAL A 1 101 ? 7.728 2.779 -12.627 1.00 95.12 101 VAL A O 1
ATOM 828 N N . LEU A 1 102 ? 7.141 3.694 -14.572 1.00 96.69 102 LEU A N 1
ATOM 829 C CA . LEU A 1 102 ? 5.820 4.114 -14.089 1.00 96.69 102 LEU A CA 1
ATOM 830 C C . LEU A 1 102 ? 4.896 2.929 -13.786 1.00 96.69 102 LEU A C 1
ATOM 832 O O . LEU A 1 102 ? 4.111 2.993 -12.838 1.00 96.69 102 LEU A O 1
ATOM 836 N N . ASP A 1 103 ? 4.980 1.859 -14.569 1.00 96.94 103 ASP A N 1
ATOM 837 C CA . ASP A 1 103 ? 4.269 0.611 -14.307 1.00 96.94 103 ASP A CA 1
ATOM 838 C C . ASP A 1 103 ? 4.834 -0.109 -13.075 1.00 96.94 103 ASP A C 1
ATOM 840 O O . ASP A 1 103 ? 4.046 -0.572 -12.249 1.00 96.94 103 ASP A O 1
ATOM 844 N N . ASP A 1 104 ? 6.155 -0.096 -12.871 1.00 96.88 104 ASP A N 1
ATOM 845 C CA . ASP A 1 104 ? 6.784 -0.622 -11.652 1.00 96.88 104 ASP A CA 1
ATOM 846 C C . ASP A 1 104 ? 6.286 0.122 -10.392 1.00 96.88 104 ASP A C 1
ATOM 848 O O . ASP A 1 104 ? 5.929 -0.486 -9.374 1.00 96.88 104 ASP A O 1
ATOM 852 N N . LEU A 1 105 ? 6.219 1.457 -10.457 1.00 98.00 105 LEU A N 1
ATOM 853 C CA . LEU A 1 105 ? 5.698 2.310 -9.383 1.00 98.00 105 LEU A CA 1
ATOM 854 C C . LEU A 1 105 ? 4.215 2.036 -9.114 1.00 98.00 105 LEU A C 1
ATOM 856 O O . LEU A 1 105 ? 3.799 1.900 -7.961 1.00 98.00 105 LEU A O 1
ATOM 860 N N . LEU A 1 106 ? 3.406 1.912 -10.166 1.00 98.31 106 LEU A N 1
ATOM 861 C CA . LEU A 1 106 ? 1.994 1.579 -10.021 1.00 98.31 106 LEU A CA 1
ATOM 862 C C . LEU A 1 106 ? 1.817 0.205 -9.364 1.00 98.31 106 LEU A C 1
ATOM 864 O O . LEU A 1 106 ? 1.044 0.081 -8.410 1.00 98.31 106 LEU A O 1
ATOM 868 N N . LEU A 1 107 ? 2.552 -0.811 -9.823 1.00 98.19 107 LEU A N 1
ATOM 869 C CA . LEU A 1 107 ? 2.476 -2.159 -9.267 1.00 98.19 107 LEU A CA 1
ATOM 870 C C . LEU A 1 107 ? 2.866 -2.166 -7.790 1.00 98.19 107 LEU A C 1
ATOM 872 O O . LEU A 1 107 ? 2.161 -2.741 -6.962 1.00 98.19 107 LEU A O 1
ATOM 876 N N . CYS A 1 108 ? 3.955 -1.490 -7.430 1.00 97.25 108 CYS A N 1
ATOM 877 C CA . CYS A 1 108 ? 4.402 -1.404 -6.047 1.00 97.25 108 CYS A CA 1
ATOM 878 C C . CYS A 1 108 ? 3.393 -0.663 -5.153 1.00 97.25 108 CYS A C 1
ATOM 880 O O . CYS A 1 108 ? 3.159 -1.076 -4.010 1.00 97.25 108 CYS A O 1
ATOM 882 N N . TYR A 1 109 ? 2.759 0.402 -5.650 1.00 98.19 109 TYR A N 1
ATOM 883 C CA . TYR A 1 109 ? 1.686 1.084 -4.927 1.00 98.19 109 TYR A CA 1
ATOM 884 C C . TYR A 1 109 ? 0.495 0.142 -4.689 1.00 98.19 109 TYR A C 1
ATOM 886 O O . TYR A 1 109 ? 0.032 0.012 -3.555 1.00 98.19 109 TYR A O 1
ATOM 894 N N . LEU A 1 110 ? 0.059 -0.597 -5.715 1.00 98.19 110 LEU A N 1
ATOM 895 C CA . LEU A 1 110 ? -1.019 -1.588 -5.610 1.00 98.19 110 LEU A CA 1
ATOM 896 C C . LEU A 1 110 ? -0.682 -2.714 -4.626 1.00 98.19 110 LEU A C 1
ATOM 898 O O . LEU A 1 110 ? -1.500 -3.036 -3.768 1.00 98.19 110 LEU A O 1
ATOM 902 N N . VAL A 1 111 ? 0.531 -3.270 -4.683 1.00 96.50 111 VAL A N 1
ATOM 903 C CA . VAL A 1 111 ? 1.002 -4.286 -3.725 1.00 96.50 111 VAL A CA 1
ATOM 904 C C . VAL A 1 111 ? 1.019 -3.732 -2.300 1.00 96.50 111 VAL A C 1
ATOM 906 O O . VAL A 1 111 ? 0.644 -4.433 -1.358 1.00 96.50 111 VAL A O 1
ATOM 909 N N . SER A 1 112 ? 1.374 -2.457 -2.129 1.00 96.19 112 SER A N 1
ATOM 910 C CA . SER A 1 112 ? 1.304 -1.795 -0.827 1.00 96.19 112 SER A CA 1
ATOM 911 C C . SER A 1 112 ? -0.138 -1.752 -0.311 1.00 96.19 112 SER A C 1
ATOM 913 O O . SER A 1 112 ? -0.387 -2.167 0.821 1.00 96.19 112 SER A O 1
ATOM 915 N N . LEU A 1 113 ? -1.110 -1.358 -1.141 1.00 97.19 113 LEU A N 1
ATOM 916 C CA . LEU A 1 113 ? -2.529 -1.383 -0.760 1.00 97.19 113 LEU A CA 1
ATOM 917 C C . LEU A 1 113 ? -3.020 -2.794 -0.428 1.00 97.19 113 LEU A C 1
ATOM 919 O O . LEU A 1 113 ? -3.676 -2.987 0.596 1.00 97.19 113 LEU A O 1
ATOM 923 N N . LEU A 1 114 ? -2.664 -3.780 -1.256 1.00 95.75 114 LEU A N 1
ATOM 924 C CA . LEU A 1 114 ? -2.993 -5.184 -1.022 1.00 95.75 114 LEU A CA 1
ATOM 925 C C . LEU A 1 114 ? -2.461 -5.661 0.321 1.00 95.75 114 LEU A C 1
ATOM 927 O O . LEU A 1 114 ? -3.184 -6.332 1.043 1.00 95.75 114 LEU A O 1
ATOM 931 N N . SER A 1 115 ? -1.238 -5.286 0.696 1.00 92.94 115 SER A N 1
ATOM 932 C CA . SER A 1 115 ? -0.655 -5.722 1.965 1.00 92.94 115 SER A CA 1
ATOM 933 C C . SER A 1 115 ? -1.490 -5.295 3.182 1.00 92.94 115 SER A C 1
ATOM 935 O O . SER A 1 115 ? -1.637 -6.073 4.121 1.00 92.94 115 SER A O 1
ATOM 937 N N . VAL A 1 116 ? -2.080 -4.094 3.159 1.00 93.31 116 VAL A N 1
ATOM 938 C CA . VAL A 1 116 ? -2.977 -3.613 4.226 1.00 93.31 116 VAL A CA 1
ATOM 939 C C . VAL A 1 116 ? -4.357 -4.256 4.115 1.00 93.31 116 VAL A C 1
ATOM 941 O O . VAL A 1 116 ? -4.907 -4.710 5.113 1.00 93.31 116 VAL A O 1
ATOM 944 N N . LEU A 1 117 ? -4.922 -4.337 2.909 1.00 94.44 117 LEU A N 1
ATOM 945 C CA . LEU A 1 117 ? -6.249 -4.921 2.701 1.00 94.44 117 LEU A CA 1
ATOM 946 C C . LEU A 1 117 ? -6.297 -6.408 3.060 1.00 94.44 117 LEU A C 1
ATOM 948 O O . LEU A 1 117 ? -7.242 -6.847 3.705 1.00 94.44 117 LEU A O 1
ATOM 952 N N . ILE A 1 118 ? -5.269 -7.172 2.692 1.00 92.00 118 ILE A N 1
ATOM 953 C CA . ILE A 1 118 ? -5.121 -8.581 3.066 1.00 92.00 118 ILE A CA 1
ATOM 954 C C . ILE A 1 118 ? -5.055 -8.708 4.587 1.00 92.00 118 ILE A C 1
ATOM 956 O O . ILE A 1 118 ? -5.759 -9.541 5.148 1.00 92.00 118 ILE A O 1
ATOM 960 N N . GLU A 1 119 ? -4.252 -7.876 5.258 1.00 88.19 119 GLU A N 1
ATOM 961 C CA . GLU A 1 119 ? -4.151 -7.894 6.720 1.00 88.19 119 GLU A CA 1
ATOM 962 C C . GLU A 1 119 ? -5.515 -7.672 7.382 1.00 88.19 119 GLU A C 1
ATOM 964 O O . GLU A 1 119 ? -5.873 -8.370 8.328 1.00 88.19 119 GLU A O 1
ATOM 969 N N . VAL A 1 120 ? -6.277 -6.706 6.878 1.00 88.88 120 VAL A N 1
ATOM 970 C CA . VAL A 1 120 ? -7.548 -6.308 7.474 1.00 88.88 120 VAL A CA 1
ATOM 971 C C . VAL A 1 120 ? -8.671 -7.301 7.158 1.00 88.88 120 VAL A C 1
ATOM 973 O O . VAL A 1 120 ? -9.467 -7.603 8.039 1.00 88.88 120 VAL A O 1
ATOM 976 N N . VAL A 1 121 ? -8.737 -7.835 5.935 1.00 88.62 121 VAL A N 1
ATOM 977 C CA . VAL A 1 121 ? -9.795 -8.771 5.506 1.00 88.62 121 VAL A CA 1
ATOM 978 C C . VAL A 1 121 ? -9.547 -10.195 6.006 1.00 88.62 121 VAL A C 1
ATOM 980 O O . VAL A 1 121 ? -10.500 -10.886 6.357 1.00 88.62 121 VAL A O 1
ATOM 983 N N . LEU A 1 122 ? -8.291 -10.655 6.033 1.00 82.31 122 LEU A N 1
ATOM 984 C CA . LEU A 1 122 ? -7.933 -11.984 6.550 1.00 82.31 122 LEU A CA 1
ATOM 985 C C . LEU A 1 122 ? -7.643 -11.980 8.054 1.00 82.31 122 LEU A C 1
ATOM 987 O O . LEU A 1 122 ? -7.431 -13.040 8.645 1.00 82.31 122 LEU A O 1
ATOM 991 N N . GLY A 1 123 ? -7.597 -10.799 8.671 1.00 76.00 123 GLY A N 1
ATOM 992 C CA . GLY A 1 123 ? -7.458 -10.654 10.108 1.00 76.00 123 GLY A CA 1
ATOM 993 C C . GLY A 1 123 ? -8.574 -11.400 10.832 1.00 76.00 123 GLY A C 1
ATOM 994 O O . GLY A 1 123 ? -9.736 -11.357 10.440 1.00 76.00 123 GLY A O 1
ATOM 995 N N . THR A 1 124 ? -8.226 -12.091 11.914 1.00 64.19 124 THR A N 1
ATOM 996 C CA . THR A 1 124 ? -9.203 -12.882 12.674 1.00 64.19 124 THR A CA 1
ATOM 997 C C . THR A 1 124 ? -10.250 -12.015 13.369 1.00 64.19 124 THR A C 1
ATOM 999 O O . THR A 1 124 ? -11.346 -12.502 13.631 1.00 64.19 124 THR A O 1
ATOM 1002 N N . ARG A 1 125 ? -9.912 -10.753 13.679 1.00 70.75 125 ARG A N 1
ATOM 1003 C CA . ARG A 1 125 ? -10.731 -9.784 14.422 1.00 70.75 125 ARG A CA 1
ATOM 1004 C C . ARG A 1 125 ? -10.470 -8.369 13.910 1.00 70.75 125 ARG A C 1
ATOM 1006 O O . ARG A 1 125 ? -9.308 -7.962 13.788 1.00 70.75 125 ARG A O 1
ATOM 1013 N N . PHE A 1 126 ? -11.536 -7.613 13.647 1.00 80.38 126 PHE A N 1
ATOM 1014 C CA . PHE A 1 126 ? -11.418 -6.203 13.279 1.00 80.38 126 PHE A CA 1
ATOM 1015 C C . PHE A 1 126 ? -11.004 -5.360 14.484 1.00 80.38 126 PHE A C 1
ATOM 1017 O O . PHE A 1 126 ? -11.364 -5.640 15.626 1.00 80.38 126 PHE A O 1
ATOM 1024 N N . LYS A 1 127 ? -10.222 -4.311 14.223 1.00 84.62 127 LYS A N 1
ATOM 1025 C CA . LYS A 1 127 ? -9.720 -3.390 15.246 1.00 84.62 127 LYS A CA 1
ATOM 1026 C C . LYS A 1 127 ? -10.274 -2.002 14.972 1.00 84.62 127 LYS A C 1
ATOM 1028 O O . LYS A 1 127 ? -10.192 -1.519 13.844 1.00 84.62 127 LYS A O 1
ATOM 1033 N N . LEU A 1 128 ? -10.814 -1.359 16.002 1.00 89.75 128 LEU A N 1
ATOM 1034 C CA . LEU A 1 128 ? -11.189 0.048 15.917 1.00 89.75 128 LEU A CA 1
ATOM 1035 C C . LEU A 1 128 ? -9.930 0.925 16.003 1.00 89.75 128 LEU A C 1
ATOM 1037 O O . LEU A 1 128 ? -9.031 0.619 16.797 1.00 89.75 128 LEU A O 1
ATOM 1041 N N . PRO A 1 129 ? -9.836 1.996 15.196 1.00 91.31 129 PRO A N 1
ATOM 1042 C CA . PRO A 1 129 ? -8.737 2.946 15.308 1.00 91.31 129 PRO A CA 1
ATOM 1043 C C . PRO A 1 129 ? -8.744 3.595 16.700 1.00 91.31 129 PRO A C 1
ATOM 1045 O O . PRO A 1 129 ? -9.801 3.812 17.283 1.00 91.31 129 PRO A O 1
ATOM 1048 N N . PHE A 1 130 ? -7.559 3.881 17.237 1.00 91.62 130 PHE A N 1
ATOM 1049 C CA . PHE A 1 130 ? -7.337 4.532 18.534 1.00 91.62 130 PHE A CA 1
ATOM 1050 C C . PHE A 1 130 ? -7.957 3.834 19.757 1.00 91.62 130 PHE A C 1
ATOM 1052 O O . PHE A 1 130 ? -8.086 4.460 20.802 1.00 91.62 130 PHE A O 1
ATOM 1059 N N . ALA A 1 131 ? -8.335 2.557 19.654 1.00 90.50 131 ALA A N 1
ATOM 1060 C CA . ALA A 1 131 ? -9.010 1.822 20.728 1.00 90.50 131 ALA A CA 1
ATOM 1061 C C . ALA A 1 131 ? -8.089 0.864 21.509 1.00 90.50 131 ALA A C 1
ATOM 1063 O O . ALA A 1 131 ? -8.552 0.193 22.430 1.00 90.50 131 ALA A O 1
ATOM 1064 N N . LYS A 1 132 ? -6.798 0.778 21.159 1.00 88.31 132 LYS A N 1
ATOM 1065 C CA . LYS A 1 132 ? -5.813 -0.071 21.848 1.00 88.31 132 LYS A CA 1
ATOM 1066 C C . LYS A 1 132 ? -4.818 0.740 22.660 1.00 88.31 132 LYS A C 1
ATOM 1068 O O . LYS A 1 132 ? -4.386 1.818 22.246 1.00 88.31 132 LYS A O 1
ATOM 1073 N N . SER A 1 133 ? -4.407 0.186 23.794 1.00 88.56 133 SER A N 1
ATOM 1074 C CA . SER A 1 133 ? -3.404 0.815 24.646 1.00 88.56 133 SER A CA 1
ATOM 1075 C C . SER A 1 133 ? -1.997 0.670 24.043 1.00 88.56 133 SER A C 1
ATOM 1077 O O . SER A 1 133 ? -1.665 -0.392 23.510 1.00 88.56 133 SER A O 1
ATOM 1079 N N . PRO A 1 134 ? -1.104 1.668 24.171 1.00 84.75 134 PRO A N 1
ATOM 1080 C CA . PRO A 1 134 ? 0.282 1.537 23.717 1.00 84.75 134 PRO A CA 1
ATOM 1081 C C . PRO A 1 134 ? 1.057 0.427 24.445 1.00 84.75 134 PRO A C 1
ATOM 1083 O O . PRO A 1 134 ? 2.068 -0.058 23.946 1.00 84.75 134 PRO A O 1
ATOM 1086 N N . ALA A 1 135 ? 0.583 -0.019 25.613 1.00 82.38 135 ALA A N 1
ATOM 1087 C CA . ALA A 1 135 ? 1.157 -1.158 26.327 1.00 82.38 135 ALA A CA 1
ATOM 1088 C C . ALA A 1 135 ? 1.004 -2.484 25.550 1.00 82.38 135 ALA A C 1
ATOM 1090 O O . ALA A 1 135 ? 1.891 -3.335 25.630 1.00 82.38 135 ALA A O 1
ATOM 1091 N N . GLU A 1 136 ? -0.054 -2.632 24.741 1.00 76.56 136 GLU A N 1
ATOM 1092 C CA . GLU A 1 136 ? -0.288 -3.797 23.869 1.00 76.56 136 GLU A CA 1
ATOM 1093 C C . GLU A 1 136 ? 0.683 -3.866 22.674 1.00 76.56 136 GLU A C 1
ATOM 1095 O O . GLU A 1 136 ? 0.796 -4.905 22.029 1.00 76.56 136 GLU A O 1
ATOM 1100 N N . ILE A 1 137 ? 1.442 -2.799 22.388 1.00 69.25 137 ILE A N 1
ATOM 1101 C CA . ILE A 1 137 ? 2.476 -2.788 21.332 1.00 69.25 137 ILE A CA 1
ATOM 1102 C C . ILE A 1 137 ? 3.568 -3.837 21.621 1.00 69.25 137 ILE A C 1
ATOM 1104 O O . ILE A 1 137 ? 4.212 -4.350 20.713 1.00 69.25 137 ILE A O 1
ATOM 1108 N N . LYS A 1 138 ? 3.777 -4.222 22.887 1.00 62.84 138 LYS A N 1
ATOM 1109 C CA . LYS A 1 138 ? 4.811 -5.201 23.270 1.00 62.84 138 LYS A CA 1
ATOM 1110 C C . LYS A 1 138 ? 4.386 -6.669 23.127 1.00 62.84 138 LYS A C 1
ATOM 1112 O O . LYS A 1 138 ? 5.139 -7.550 23.542 1.00 62.84 138 LYS A O 1
ATOM 1117 N N . GLU A 1 139 ? 3.219 -6.963 22.556 1.00 62.66 139 GLU A N 1
ATOM 1118 C CA . GLU A 1 139 ? 2.801 -8.347 22.328 1.00 62.66 139 GLU A CA 1
ATOM 1119 C C . GLU A 1 139 ? 3.681 -9.063 21.287 1.00 62.66 139 GLU A C 1
ATOM 1121 O O . GLU A 1 139 ? 4.027 -8.523 20.234 1.00 62.66 139 GLU A O 1
ATOM 1126 N N . ALA A 1 140 ? 3.992 -10.339 21.546 1.00 55.44 140 ALA A N 1
ATOM 1127 C CA . ALA A 1 140 ? 4.782 -11.195 20.652 1.00 55.44 140 ALA A CA 1
ATOM 1128 C C . ALA A 1 140 ? 4.197 -11.305 19.223 1.00 55.44 140 ALA A C 1
ATOM 1130 O O . ALA A 1 140 ? 4.928 -11.563 18.263 1.00 55.44 140 ALA A O 1
ATOM 1131 N N . SER A 1 141 ? 2.892 -11.057 19.075 1.00 65.44 141 SER A N 1
ATOM 1132 C CA . SER A 1 141 ? 2.160 -11.040 17.806 1.00 65.44 141 SER A CA 1
ATOM 1133 C C . SER A 1 141 ? 2.663 -9.957 16.839 1.00 65.44 141 SER A C 1
ATOM 1135 O O . SER A 1 141 ? 2.764 -10.210 15.637 1.00 65.44 141 SER A O 1
ATOM 1137 N N . GLN A 1 142 ? 3.063 -8.780 17.339 1.00 68.69 142 GLN A N 1
ATOM 1138 C CA . GLN A 1 142 ? 3.591 -7.696 16.503 1.00 68.69 142 GLN A CA 1
ATOM 1139 C C . GLN A 1 142 ? 4.971 -8.035 15.929 1.00 68.69 142 GLN A C 1
ATOM 1141 O O . GLN A 1 142 ? 5.211 -7.827 14.738 1.00 68.69 142 GLN A O 1
ATOM 1146 N N . GLY A 1 143 ? 5.864 -8.603 16.746 1.00 72.06 143 GLY A N 1
ATOM 1147 C CA . GLY A 1 143 ? 7.202 -9.009 16.307 1.00 72.06 143 GLY A CA 1
ATOM 1148 C C . GLY A 1 143 ? 7.161 -10.096 15.230 1.00 72.06 143 GLY A C 1
ATOM 1149 O O . GLY A 1 143 ? 7.841 -9.983 14.209 1.00 72.06 143 GLY A O 1
ATOM 1150 N N . ALA A 1 144 ? 6.305 -11.108 15.414 1.00 75.94 144 ALA A N 1
ATOM 1151 C CA . ALA A 1 144 ? 6.084 -12.156 14.418 1.00 75.94 144 ALA A CA 1
ATOM 1152 C C . ALA A 1 144 ? 5.544 -11.584 13.099 1.00 75.94 144 ALA A C 1
ATOM 1154 O O . ALA A 1 144 ? 6.011 -11.948 12.021 1.00 75.94 144 ALA A O 1
ATOM 1155 N N . ARG A 1 145 ? 4.608 -10.633 13.168 1.00 75.50 145 ARG A N 1
ATOM 1156 C CA . ARG A 1 145 ? 4.052 -10.010 11.967 1.00 75.50 145 ARG A CA 1
ATOM 1157 C C . ARG A 1 145 ? 5.062 -9.155 11.212 1.00 75.50 145 ARG A C 1
ATOM 1159 O O . ARG A 1 145 ? 5.119 -9.221 9.986 1.00 75.50 145 ARG A O 1
ATOM 1166 N N . MET A 1 146 ? 5.870 -8.374 11.927 1.00 75.50 146 MET A N 1
ATOM 1167 C CA . MET A 1 146 ? 6.958 -7.623 11.304 1.00 75.50 146 MET A CA 1
ATOM 1168 C C . MET A 1 146 ? 7.930 -8.575 10.608 1.00 75.50 146 MET A C 1
ATOM 1170 O O . MET A 1 146 ? 8.289 -8.328 9.462 1.00 75.50 146 MET A O 1
ATOM 1174 N N . ALA A 1 147 ? 8.284 -9.702 11.234 1.00 80.75 147 ALA A N 1
ATOM 1175 C CA . ALA A 1 147 ? 9.124 -10.720 10.603 1.00 80.75 147 ALA A CA 1
ATOM 1176 C C . ALA A 1 147 ? 8.505 -11.282 9.308 1.00 80.75 147 ALA A C 1
ATOM 1178 O O . ALA A 1 147 ? 9.216 -11.429 8.316 1.00 80.75 147 ALA A O 1
ATOM 1179 N N . VAL A 1 148 ? 7.189 -11.527 9.279 1.00 82.81 148 VAL A N 1
ATOM 1180 C CA . VAL A 1 148 ? 6.479 -11.936 8.052 1.00 82.81 148 VAL A CA 1
ATOM 1181 C C . VAL A 1 148 ? 6.593 -10.866 6.966 1.00 82.81 148 VAL A C 1
ATOM 1183 O O . VAL A 1 148 ? 6.936 -11.198 5.836 1.00 82.81 148 VAL A O 1
ATOM 1186 N N . LEU A 1 149 ? 6.379 -9.586 7.288 1.00 80.88 149 LEU A N 1
ATOM 1187 C CA . LEU A 1 149 ? 6.530 -8.490 6.319 1.00 80.88 149 LEU A CA 1
ATOM 1188 C C . LEU A 1 149 ? 7.970 -8.370 5.794 1.00 80.88 149 LEU A C 1
ATOM 1190 O O . LEU A 1 149 ? 8.167 -8.159 4.598 1.00 80.88 149 LEU A O 1
ATOM 1194 N N . PHE A 1 150 ? 8.967 -8.575 6.661 1.00 81.81 150 PHE A N 1
ATOM 1195 C CA . PHE A 1 150 ? 10.385 -8.601 6.288 1.00 81.81 150 PHE A CA 1
ATOM 1196 C C . PHE A 1 150 ? 10.759 -9.738 5.334 1.00 81.81 150 PHE A C 1
ATOM 1198 O O . PHE A 1 150 ? 11.765 -9.617 4.642 1.00 81.81 150 PHE A O 1
ATOM 1205 N N . LEU A 1 151 ? 9.974 -10.814 5.269 1.00 84.69 151 LEU A N 1
ATOM 1206 C CA . LEU A 1 151 ? 10.164 -11.897 4.301 1.00 84.69 151 LEU A CA 1
ATOM 1207 C C . LEU A 1 151 ? 9.304 -11.701 3.047 1.00 84.69 151 LEU A C 1
ATOM 1209 O O . LEU A 1 151 ? 9.776 -11.907 1.930 1.00 84.69 151 LEU A O 1
ATOM 1213 N N . LEU A 1 152 ? 8.054 -11.274 3.227 1.00 85.12 152 LEU A N 1
ATOM 1214 C CA . LEU A 1 152 ? 7.071 -11.158 2.156 1.00 85.12 152 LEU A CA 1
ATOM 1215 C C . LEU A 1 152 ? 7.419 -10.040 1.166 1.00 85.12 152 LEU A C 1
ATOM 1217 O O . LEU A 1 152 ? 7.317 -10.247 -0.039 1.00 85.12 152 LEU A O 1
ATOM 1221 N N . LEU A 1 153 ? 7.853 -8.871 1.647 1.00 83.81 153 LEU A N 1
ATOM 1222 C CA . LEU A 1 153 ? 8.122 -7.727 0.769 1.00 83.81 153 LEU A CA 1
ATOM 1223 C C . LEU A 1 153 ? 9.335 -7.946 -0.151 1.00 83.81 153 LEU A C 1
ATOM 1225 O O . LEU A 1 153 ? 9.193 -7.706 -1.351 1.00 83.81 153 LEU A O 1
ATOM 1229 N N . PRO A 1 154 ? 10.486 -8.471 0.324 1.00 83.00 154 PRO A N 1
ATOM 1230 C CA . PRO A 1 154 ? 11.568 -8.868 -0.575 1.00 83.00 15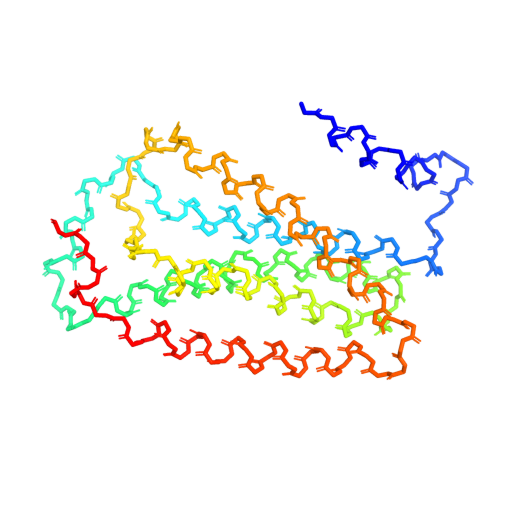4 PRO A CA 1
ATOM 1231 C C . PRO A 1 154 ? 11.142 -9.941 -1.577 1.00 83.00 154 PRO A C 1
ATOM 1233 O O . PRO A 1 154 ? 11.520 -9.868 -2.741 1.00 83.00 154 PRO A O 1
ATOM 1236 N N . PHE A 1 155 ? 10.316 -10.904 -1.157 1.00 87.38 155 PHE A N 1
ATOM 1237 C CA . PHE A 1 155 ? 9.787 -11.920 -2.064 1.00 87.38 155 PHE A CA 1
ATOM 1238 C C . PHE A 1 155 ? 8.926 -11.305 -3.178 1.00 87.38 155 PHE A C 1
ATOM 1240 O O . PHE A 1 155 ? 9.121 -11.629 -4.348 1.00 87.38 155 PHE A O 1
ATOM 1247 N N . CYS A 1 156 ? 8.042 -10.356 -2.855 1.00 91.19 156 CYS A N 1
ATOM 1248 C CA . CYS A 1 156 ? 7.293 -9.603 -3.863 1.00 91.19 156 CYS A CA 1
ATOM 1249 C C . CYS A 1 156 ? 8.215 -8.812 -4.803 1.00 91.19 156 CYS A C 1
ATOM 1251 O O . CYS A 1 156 ? 7.971 -8.804 -6.007 1.00 91.19 156 CYS A O 1
ATOM 1253 N N . GLY A 1 157 ? 9.279 -8.195 -4.281 1.00 89.94 157 GLY A N 1
ATOM 1254 C CA . GLY A 1 157 ? 10.282 -7.500 -5.093 1.00 89.94 157 GLY A CA 1
ATOM 1255 C C . GLY A 1 157 ? 11.030 -8.430 -6.054 1.00 89.94 157 GLY A C 1
ATOM 1256 O O . GLY A 1 157 ? 11.239 -8.072 -7.209 1.00 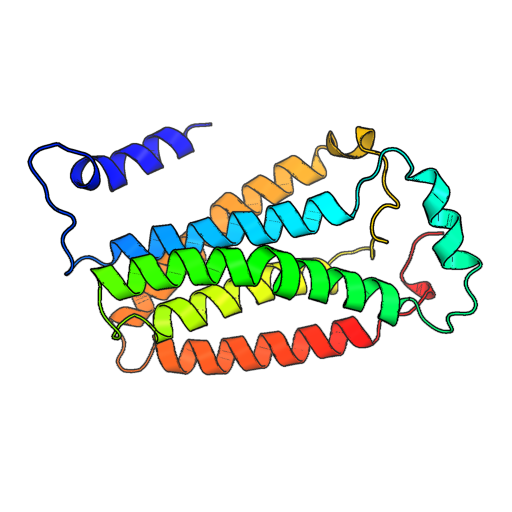89.94 157 GLY A O 1
ATOM 1257 N N . LEU A 1 158 ? 11.369 -9.649 -5.622 1.00 88.81 158 LEU A N 1
ATOM 1258 C CA . LEU A 1 158 ? 11.988 -10.667 -6.479 1.00 88.81 158 LEU A CA 1
ATOM 1259 C C . LEU A 1 158 ? 11.039 -11.155 -7.578 1.00 88.81 158 LEU A C 1
ATOM 1261 O O . LEU A 1 158 ? 11.459 -11.307 -8.722 1.00 88.81 158 LEU A O 1
ATOM 1265 N N . LEU A 1 159 ? 9.761 -11.377 -7.252 1.00 93.69 159 LEU A N 1
ATOM 1266 C CA . LEU A 1 159 ? 8.751 -11.726 -8.254 1.00 93.69 159 LEU A CA 1
ATOM 1267 C C . LEU A 1 159 ? 8.569 -10.602 -9.276 1.00 93.69 159 LEU A C 1
ATOM 1269 O O . LEU A 1 159 ? 8.512 -10.873 -10.471 1.00 93.69 159 LEU A O 1
ATOM 1273 N N . HIS A 1 160 ? 8.525 -9.352 -8.816 1.00 94.81 160 HIS A N 1
ATOM 1274 C CA . HIS A 1 160 ? 8.458 -8.182 -9.685 1.00 94.81 160 HIS A CA 1
ATOM 1275 C C . HIS A 1 160 ? 9.676 -8.111 -10.606 1.00 94.81 160 HIS A C 1
ATOM 1277 O O . HIS A 1 160 ? 9.515 -8.018 -11.816 1.00 94.81 160 HIS A O 1
ATOM 1283 N N . TRP A 1 161 ? 10.886 -8.259 -10.065 1.00 92.62 161 TRP A N 1
ATOM 1284 C CA . TRP A 1 161 ? 12.102 -8.324 -10.871 1.00 92.62 161 TRP A CA 1
ATOM 1285 C C . TRP A 1 161 ? 12.063 -9.467 -11.900 1.00 92.62 161 TRP A C 1
ATOM 1287 O O . TRP A 1 161 ? 12.492 -9.292 -13.030 1.00 92.62 161 TRP A O 1
ATOM 1297 N N . GLY A 1 162 ? 11.476 -10.620 -11.570 1.00 93.88 162 GLY A N 1
ATOM 1298 C CA . GLY A 1 162 ? 11.230 -11.681 -12.551 1.00 93.88 162 GLY A CA 1
ATOM 1299 C C . GLY A 1 162 ? 10.273 -11.266 -13.679 1.00 93.88 162 GLY A C 1
ATOM 1300 O O . GLY A 1 162 ? 10.477 -11.647 -14.832 1.00 93.88 162 GLY A O 1
ATOM 1301 N N . LEU A 1 163 ? 9.249 -10.463 -13.371 1.00 94.88 163 LEU A N 1
ATOM 1302 C CA . LEU A 1 163 ? 8.275 -9.967 -14.348 1.00 94.88 163 LEU A CA 1
ATOM 1303 C C . LEU A 1 163 ? 8.867 -8.953 -15.331 1.00 94.88 163 LEU A C 1
ATOM 1305 O O . LEU A 1 163 ? 8.333 -8.843 -16.433 1.00 94.88 163 LEU A O 1
ATOM 1309 N N . THR A 1 164 ? 9.959 -8.258 -14.994 1.00 92.69 164 THR A N 1
ATOM 1310 C CA . THR A 1 164 ? 10.594 -7.301 -15.922 1.00 92.69 164 THR A CA 1
ATOM 1311 C C . THR A 1 164 ? 11.229 -7.993 -17.135 1.00 92.69 164 THR A C 1
ATOM 1313 O O . THR A 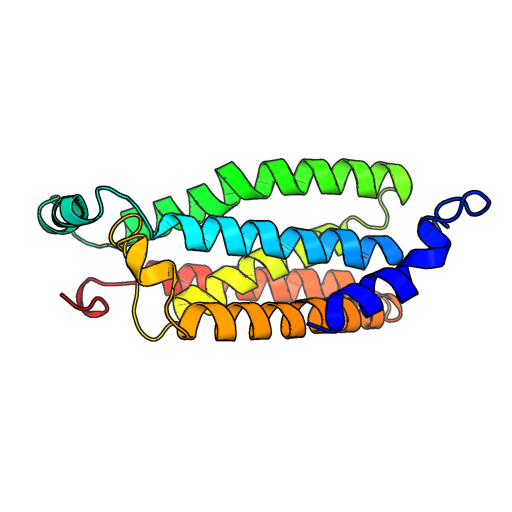1 164 ? 11.369 -7.379 -18.191 1.00 92.69 164 THR A O 1
ATOM 1316 N N . TYR A 1 165 ? 11.542 -9.291 -17.035 1.00 93.25 165 TYR A N 1
ATOM 1317 C CA . TYR A 1 165 ? 12.038 -10.105 -18.152 1.00 93.25 165 TYR A CA 1
ATOM 1318 C C . TYR A 1 165 ? 10.931 -10.658 -19.056 1.00 93.25 165 TYR A C 1
ATOM 1320 O O . TYR A 1 165 ? 11.216 -11.203 -20.124 1.00 93.25 165 TYR A O 1
ATOM 1328 N N . VAL A 1 166 ? 9.668 -10.547 -18.640 1.00 95.31 166 VAL A N 1
ATOM 1329 C CA . VAL A 1 166 ? 8.516 -11.023 -19.405 1.00 95.31 166 VAL A CA 1
ATOM 1330 C C . VAL A 1 166 ? 7.882 -9.828 -20.118 1.00 95.31 166 VAL A C 1
ATOM 1332 O O . VAL A 1 166 ? 7.445 -8.890 -19.448 1.00 95.31 166 VAL A O 1
ATOM 1335 N N . PRO A 1 167 ? 7.765 -9.837 -21.460 1.00 93.94 167 PRO A N 1
ATOM 1336 C CA . PRO A 1 167 ? 7.070 -8.773 -22.177 1.00 93.94 167 PRO A CA 1
ATOM 1337 C C . PRO A 1 167 ? 5.659 -8.564 -21.617 1.00 93.94 167 PRO A C 1
ATOM 1339 O O . PRO A 1 167 ? 4.883 -9.513 -21.517 1.00 93.94 167 PRO A O 1
ATOM 1342 N N . TYR A 1 168 ? 5.332 -7.323 -21.248 1.00 94.50 168 TYR A N 1
ATOM 1343 C CA . TYR A 1 168 ? 4.061 -6.940 -20.616 1.00 94.50 168 TYR A CA 1
ATOM 1344 C C . TYR A 1 168 ? 3.770 -7.582 -19.242 1.00 94.50 168 TYR A C 1
ATOM 1346 O O . TYR A 1 168 ? 2.654 -7.444 -18.739 1.00 94.50 168 TYR A O 1
ATOM 1354 N N . GLY A 1 169 ? 4.748 -8.227 -18.596 1.00 96.69 169 GLY A N 1
ATOM 1355 C CA . GLY A 1 169 ? 4.572 -8.875 -17.293 1.00 96.69 169 GLY A CA 1
ATOM 1356 C C . GLY A 1 169 ? 4.119 -7.909 -16.194 1.00 96.69 169 GLY A C 1
ATOM 1357 O O . GLY A 1 169 ? 3.128 -8.173 -15.510 1.00 96.69 169 GLY A O 1
ATOM 1358 N N . VAL A 1 170 ? 4.797 -6.764 -16.065 1.00 97.00 170 VAL A N 1
ATOM 1359 C CA . VAL A 1 170 ? 4.478 -5.732 -15.061 1.00 97.00 170 VAL A CA 1
ATOM 1360 C C . VAL A 1 170 ? 3.108 -5.079 -15.323 1.00 97.00 170 VAL A C 1
ATOM 1362 O O . VAL A 1 170 ? 2.275 -5.092 -14.412 1.00 97.00 170 VAL A O 1
ATOM 1365 N N . PRO A 1 171 ? 2.768 -4.617 -16.547 1.00 97.00 171 PRO A N 1
ATOM 1366 C CA . PRO A 1 171 ? 1.431 -4.093 -16.837 1.00 97.00 171 PRO A CA 1
ATOM 1367 C C . PRO A 1 171 ? 0.287 -5.078 -16.558 1.00 97.00 171 PRO A C 1
ATOM 1369 O O . PRO A 1 171 ? -0.741 -4.688 -16.001 1.00 97.00 171 PRO A O 1
ATOM 1372 N N . VAL A 1 172 ? 0.445 -6.361 -16.903 1.00 97.69 172 VAL A N 1
ATOM 1373 C CA . VAL A 1 172 ? -0.567 -7.389 -16.599 1.00 97.69 172 VAL A CA 1
ATOM 1374 C C . VAL A 1 172 ? -0.714 -7.569 -15.087 1.00 97.69 172 VAL A C 1
ATOM 1376 O O . VAL A 1 172 ? -1.836 -7.634 -14.579 1.00 97.69 172 VAL A O 1
ATOM 1379 N N . ALA A 1 173 ? 0.397 -7.585 -14.349 1.00 97.81 173 ALA A N 1
ATOM 1380 C CA . ALA A 1 173 ? 0.371 -7.642 -12.893 1.00 97.81 173 ALA A CA 1
ATOM 1381 C C . ALA A 1 173 ? -0.304 -6.407 -12.267 1.00 97.81 173 ALA A C 1
ATOM 1383 O O . ALA A 1 173 ? -1.021 -6.561 -11.280 1.00 97.81 173 ALA A O 1
ATOM 1384 N N . CYS A 1 174 ? -0.171 -5.211 -12.855 1.00 98.19 174 CYS A N 1
ATOM 1385 C CA . CYS A 1 174 ? -0.918 -4.021 -12.429 1.00 98.19 174 CYS A CA 1
ATOM 1386 C C . CYS A 1 174 ? -2.431 -4.220 -12.553 1.00 98.19 174 CYS A C 1
ATOM 1388 O O . CYS A 1 174 ? -3.168 -3.908 -11.619 1.00 98.19 174 CYS A O 1
ATOM 1390 N N . VAL A 1 175 ? -2.907 -4.763 -13.678 1.00 98.25 175 VAL A N 1
ATOM 1391 C CA . VAL A 1 175 ? -4.342 -5.025 -13.887 1.00 98.25 175 VAL A CA 1
ATOM 1392 C C . VAL A 1 175 ? -4.866 -6.023 -12.853 1.00 98.25 175 VAL A C 1
ATOM 1394 O O . VAL A 1 175 ? -5.892 -5.775 -12.216 1.00 98.25 175 VAL A O 1
ATOM 1397 N N . LEU A 1 176 ? -4.137 -7.119 -12.633 1.00 97.88 176 LEU A N 1
ATOM 1398 C CA . LEU A 1 176 ? -4.489 -8.114 -11.617 1.00 97.88 176 LEU A CA 1
ATOM 1399 C C . LEU A 1 176 ? -4.461 -7.519 -10.204 1.00 97.88 176 LEU A C 1
ATOM 1401 O O . LEU A 1 176 ? -5.386 -7.733 -9.423 1.00 97.88 176 LEU A O 1
ATOM 1405 N N . GLY A 1 177 ? -3.435 -6.731 -9.883 1.00 97.81 177 GLY A N 1
ATOM 1406 C CA . GLY A 1 177 ? -3.304 -6.049 -8.601 1.00 97.81 177 GLY A CA 1
ATOM 1407 C C . GLY A 1 177 ? -4.462 -5.088 -8.339 1.00 97.81 177 GLY A C 1
ATOM 1408 O O . GLY A 1 177 ? -5.051 -5.124 -7.263 1.00 97.81 177 GLY A O 1
ATOM 1409 N N . ALA A 1 178 ? -4.847 -4.284 -9.331 1.00 98.38 178 ALA A N 1
ATOM 1410 C CA . ALA A 1 178 ? -5.978 -3.365 -9.232 1.00 98.38 178 ALA A CA 1
ATOM 1411 C C . ALA A 1 178 ? -7.305 -4.104 -9.012 1.00 98.38 178 ALA A C 1
ATOM 1413 O O . ALA A 1 178 ? -8.101 -3.693 -8.167 1.00 98.38 178 ALA A O 1
ATOM 1414 N N . TYR A 1 179 ? -7.519 -5.222 -9.713 1.00 98.25 179 TYR A N 1
ATOM 1415 C CA . TYR A 1 179 ? -8.688 -6.077 -9.505 1.00 98.25 179 TYR A CA 1
ATOM 1416 C C . TYR A 1 179 ? -8.745 -6.641 -8.077 1.00 98.25 179 TYR A C 1
ATOM 1418 O O . TYR A 1 179 ? -9.781 -6.556 -7.420 1.00 98.25 179 TYR A O 1
ATOM 1426 N N . LEU A 1 180 ? -7.628 -7.164 -7.562 1.00 97.88 180 LEU A N 1
ATOM 1427 C CA . LEU A 1 180 ? -7.561 -7.690 -6.196 1.00 97.88 180 LEU A CA 1
ATOM 1428 C C . LEU A 1 180 ? -7.775 -6.595 -5.142 1.00 97.88 180 LEU A C 1
ATOM 1430 O O . LEU A 1 180 ? -8.462 -6.831 -4.149 1.00 97.88 180 LEU A O 1
ATOM 1434 N N . VAL A 1 181 ? -7.229 -5.392 -5.359 1.00 97.75 181 VAL A N 1
ATOM 1435 C CA . VAL A 1 181 ? -7.480 -4.234 -4.486 1.00 97.75 181 VAL A CA 1
ATOM 1436 C C . VAL A 1 181 ? -8.969 -3.914 -4.475 1.00 97.75 181 VAL A C 1
ATOM 1438 O O . VAL A 1 181 ? -9.541 -3.751 -3.402 1.00 97.75 181 VAL A O 1
ATOM 1441 N N . TYR A 1 182 ? -9.602 -3.857 -5.648 1.00 97.12 182 TYR A N 1
ATOM 1442 C CA . TYR A 1 182 ? -11.030 -3.587 -5.778 1.00 97.12 182 TYR A CA 1
ATOM 1443 C C . TYR A 1 182 ? -11.888 -4.624 -5.035 1.00 97.12 182 TYR A C 1
ATOM 1445 O O . TYR A 1 182 ? -12.762 -4.229 -4.259 1.00 97.12 182 TYR A O 1
ATOM 1453 N N . ASP A 1 183 ? -11.616 -5.921 -5.222 1.00 96.69 183 ASP A N 1
ATOM 1454 C CA . ASP A 1 183 ? -12.348 -7.014 -4.565 1.00 96.69 183 ASP A CA 1
ATOM 1455 C C . ASP A 1 183 ? -12.207 -6.952 -3.038 1.00 96.69 183 ASP A C 1
ATOM 1457 O O . ASP A 1 183 ? -13.206 -6.907 -2.317 1.00 96.69 183 ASP A O 1
ATOM 1461 N N . LEU A 1 184 ? -10.974 -6.873 -2.524 1.00 95.69 184 LEU A N 1
ATOM 1462 C CA . LEU A 1 184 ? -10.733 -6.818 -1.079 1.00 95.69 184 LEU A CA 1
ATOM 1463 C C . LEU A 1 184 ? -11.294 -5.543 -0.446 1.00 95.69 184 LEU A C 1
ATOM 1465 O O . LEU A 1 184 ? -11.821 -5.591 0.666 1.00 95.69 184 LEU A O 1
ATOM 1469 N N . TYR A 1 185 ? -11.224 -4.413 -1.150 1.00 95.44 185 TYR A N 1
ATOM 1470 C CA . TYR A 1 185 ? -11.821 -3.162 -0.699 1.00 95.44 185 TYR A CA 1
ATOM 1471 C C . TYR A 1 185 ? -13.342 -3.293 -0.541 1.00 95.44 185 TYR A C 1
ATOM 1473 O O . TYR A 1 185 ? -13.878 -2.932 0.505 1.00 95.44 185 TYR A O 1
ATOM 1481 N N . HIS A 1 186 ? -14.031 -3.891 -1.521 1.00 93.19 186 HIS A N 1
ATOM 1482 C CA . HIS A 1 186 ? -15.478 -4.132 -1.447 1.00 93.19 186 HIS A CA 1
ATOM 1483 C C . HIS A 1 186 ? -15.857 -5.094 -0.321 1.00 93.19 186 HIS A C 1
ATOM 1485 O O . HIS A 1 186 ? -16.866 -4.881 0.348 1.00 93.19 186 HIS A O 1
ATOM 1491 N N . ARG A 1 187 ? -15.046 -6.126 -0.060 1.00 91.62 187 ARG A N 1
ATOM 1492 C CA . ARG A 1 187 ? -15.257 -7.013 1.097 1.00 91.62 187 ARG A CA 1
ATOM 1493 C C . ARG A 1 187 ? -15.118 -6.261 2.415 1.00 91.62 187 ARG A C 1
ATOM 1495 O O . ARG A 1 187 ? -15.931 -6.451 3.313 1.00 91.62 187 ARG A O 1
ATOM 1502 N N . TYR A 1 188 ? -14.121 -5.387 2.525 1.00 90.44 188 TYR A N 1
ATOM 1503 C CA . TYR A 1 188 ? -13.903 -4.601 3.737 1.00 90.44 188 TYR A CA 1
ATOM 1504 C C . TYR A 1 188 ? -15.023 -3.572 3.986 1.00 90.44 188 TYR A C 1
ATOM 1506 O O . TYR A 1 188 ? -15.299 -3.212 5.127 1.00 90.44 188 TYR A O 1
ATOM 1514 N N . GLU A 1 189 ? -15.735 -3.131 2.946 1.00 88.69 189 GLU A N 1
ATOM 1515 C CA . GLU A 1 189 ? -16.923 -2.279 3.101 1.00 88.69 189 GLU A CA 1
ATOM 1516 C C . GLU A 1 189 ? -18.126 -2.985 3.723 1.00 88.69 189 GLU A C 1
ATOM 1518 O O . GLU A 1 189 ? -19.003 -2.312 4.260 1.00 88.69 189 GLU A O 1
ATOM 1523 N N . GLN A 1 190 ? -18.171 -4.315 3.688 1.00 86.75 190 GLN A N 1
ATOM 1524 C CA . GLN A 1 190 ? -19.299 -5.104 4.187 1.00 86.75 190 GLN A CA 1
ATOM 1525 C C . GLN A 1 190 ? -19.171 -5.457 5.679 1.00 86.75 190 GLN A C 1
ATOM 1527 O O . GLN A 1 190 ? -19.942 -6.269 6.189 1.00 86.75 190 GLN A O 1
ATOM 1532 N N . VAL A 1 191 ? -18.208 -4.859 6.386 1.00 85.81 191 VAL A N 1
ATOM 1533 C CA . VAL A 1 191 ? -17.934 -5.159 7.796 1.00 85.81 191 VAL A CA 1
ATOM 1534 C C . VAL A 1 191 ? -19.059 -4.677 8.709 1.00 85.81 191 VAL A C 1
ATOM 1536 O O . VAL A 1 191 ? -19.511 -3.531 8.634 1.00 85.81 191 VAL A O 1
ATOM 1539 N N . SER A 1 192 ? -19.476 -5.556 9.620 1.00 84.38 192 SER A N 1
ATOM 1540 C CA . SER A 1 192 ? -20.548 -5.319 10.587 1.00 84.38 192 SER A CA 1
ATOM 1541 C C . SER A 1 192 ? -20.044 -5.375 12.032 1.00 84.38 192 SER A C 1
ATOM 1543 O O . SER A 1 192 ? -18.993 -5.940 12.337 1.00 84.38 192 SER A O 1
ATOM 1545 N N . TRP A 1 193 ? -20.828 -4.812 12.957 1.00 82.31 193 TRP A N 1
ATOM 1546 C CA . TRP A 1 193 ? -20.501 -4.800 14.388 1.00 82.31 193 TRP A CA 1
ATOM 1547 C C . TRP A 1 193 ? -20.344 -6.199 15.005 1.00 82.31 193 TRP A C 1
ATOM 1549 O O . TRP A 1 193 ? -19.610 -6.348 15.974 1.00 82.31 193 TRP A O 1
ATOM 1559 N N . SER A 1 194 ? -20.960 -7.239 14.429 1.00 79.12 194 SER A N 1
ATOM 1560 C CA . SER A 1 194 ? -20.862 -8.617 14.936 1.00 79.12 194 SER A CA 1
ATOM 1561 C C . SER A 1 194 ? -19.471 -9.242 14.793 1.00 79.12 194 SER A C 1
ATOM 1563 O O . SER A 1 194 ? -19.243 -10.334 15.300 1.00 79.12 194 SER A O 1
ATOM 1565 N N . GLN A 1 195 ? -18.563 -8.597 14.058 1.00 79.25 195 GLN A N 1
ATOM 1566 C CA . GLN A 1 195 ? -17.204 -9.084 13.803 1.00 79.25 195 GLN A CA 1
ATOM 1567 C C . GLN A 1 195 ? -16.155 -8.454 14.737 1.00 79.25 195 GLN A C 1
ATOM 1569 O O . GLN A 1 195 ? -14.958 -8.705 14.581 1.00 79.25 195 GLN A O 1
ATOM 1574 N N . PHE A 1 196 ? -16.596 -7.623 15.683 1.00 76.50 196 PHE A N 1
ATOM 1575 C CA . PHE A 1 196 ? -15.762 -7.036 16.724 1.00 76.50 196 PHE A CA 1
ATOM 1576 C C . PHE A 1 196 ? -15.968 -7.800 18.028 1.00 76.50 196 PHE A C 1
ATOM 1578 O O . PHE A 1 196 ? -17.097 -8.158 18.363 1.00 76.50 196 PHE A O 1
ATOM 1585 N N . ASP A 1 197 ? -14.891 -8.020 18.779 1.00 62.38 197 ASP A N 1
ATOM 1586 C CA . ASP A 1 197 ? -15.033 -8.430 20.173 1.00 62.38 197 ASP A CA 1
ATOM 1587 C C . ASP A 1 197 ? -15.379 -7.204 21.004 1.00 62.38 197 ASP A C 1
ATOM 1589 O O . ASP A 1 197 ? -14.597 -6.250 21.071 1.00 62.38 197 ASP A O 1
ATOM 1593 N N . LEU A 1 198 ? -16.573 -7.242 21.583 1.00 56.59 198 LEU A N 1
ATOM 1594 C CA . LEU A 1 198 ? -17.036 -6.301 22.593 1.00 56.59 198 LEU A CA 1
ATOM 1595 C C . LEU A 1 198 ? -16.561 -6.749 23.977 1.00 56.59 198 LEU A C 1
ATOM 1597 O O . LEU A 1 198 ? -16.669 -7.965 24.263 1.00 56.59 198 LEU A O 1
#

Secondary structure (DSSP, 8-state):
--HHHHHHHHHHHHHSTT----TTSTTHHHHHHHHHHHHHHHHHHTTB-TTGGGGGHHHHS--S-THHHHHHHHHIIIIIIIHHHHHHHHHHHHHHH-GGGHHHHHHHHHHHHHHHHHHHHH-SS---TT-B-GGGGGSHHHHHHHHHHHHHHHHHHHHHHHHTTSTTHHHHHHHHHHHHHHHHHHHHHT--GGGS--